Protein AF-0000000087746660 (afdb_homodimer)

Sequence (286 aa):
MIYIGIDTGTNTGIAVWDNRQRSFVSVGCVAIHKAMRIVEEYAQKALDAGTRCIVRVEDPRQRTWYEPMTREAERKKLQGVGSVKRDASIWEDYLSDLGVEFEMVAPKRNVTKLSQDRFRVMTGWQNRTNEHGRDAAMLVFGFMIYIGIDTGTNTGIAVWDNRQRSFVSVGCVAIHKAMRIVEEYAQKALDAGTRCIVRVEDPRQRTWYEPMTREAERKKLQGVGSVKRDASIWEDYLSDLGVEFEMVAPKRNVTKLSQDRFRVMTGWQNRTNEHGRDAAMLVFGF

Structure (mmCIF, N/CA/C/O backbone):
data_AF-0000000087746660-model_v1
#
loop_
_entity.id
_entity.type
_entity.pdbx_description
1 polymer 'Uncharacterized protein'
#
loop_
_atom_site.group_PDB
_atom_site.id
_atom_site.type_symbol
_atom_site.label_atom_id
_atom_site.label_alt_id
_atom_site.label_comp_id
_atom_site.label_asym_id
_atom_site.label_entity_id
_atom_site.label_seq_id
_atom_site.pdbx_PDB_ins_code
_atom_site.Cartn_x
_atom_site.Cartn_y
_atom_site.Cartn_z
_atom_site.occupancy
_atom_site.B_iso_or_equiv
_atom_site.auth_seq_id
_atom_site.auth_comp_id
_atom_site.auth_asym_id
_atom_site.auth_atom_id
_atom_site.pdbx_PDB_model_num
ATOM 1 N N . MET A 1 1 ? 15.445 -17.844 -15.445 1 94.31 1 MET A N 1
ATOM 2 C CA . MET A 1 1 ? 14.391 -16.844 -15.359 1 94.31 1 MET A CA 1
ATOM 3 C C . MET A 1 1 ? 13.617 -16.984 -14.055 1 94.31 1 MET A C 1
ATOM 5 O O . MET A 1 1 ? 13.477 -18.078 -13.516 1 94.31 1 MET A O 1
ATOM 9 N N . ILE A 1 2 ? 13.188 -15.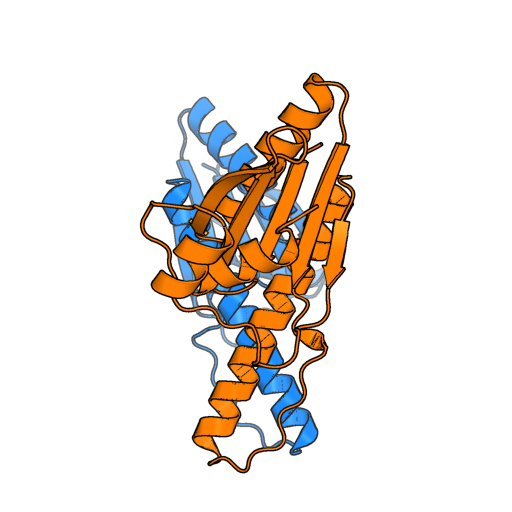828 -13.477 1 97.31 2 ILE A N 1
ATOM 10 C CA . ILE A 1 2 ? 12.508 -15.82 -12.188 1 97.31 2 ILE A CA 1
ATOM 11 C C . ILE A 1 2 ? 11.07 -15.336 -12.367 1 97.31 2 ILE A C 1
ATOM 13 O O . ILE A 1 2 ? 10.812 -14.375 -13.102 1 97.31 2 ILE A O 1
ATOM 17 N N . TYR A 1 3 ? 10.172 -16.094 -11.797 1 98.44 3 TYR A N 1
ATOM 18 C CA . TYR A 1 3 ? 8.773 -15.68 -11.742 1 98.44 3 TYR A CA 1
ATOM 19 C C . TYR A 1 3 ? 8.336 -15.43 -10.305 1 98.44 3 TYR A C 1
ATOM 21 O O . TYR A 1 3 ? 8.68 -16.203 -9.406 1 98.44 3 TYR A O 1
ATOM 29 N N . ILE A 1 4 ? 7.648 -14.359 -10.078 1 98.75 4 ILE A N 1
ATOM 30 C CA . ILE A 1 4 ? 7.137 -14.047 -8.75 1 98.75 4 ILE A CA 1
ATOM 31 C C . ILE A 1 4 ? 5.617 -13.922 -8.797 1 98.75 4 ILE A C 1
ATOM 33 O O . ILE A 1 4 ? 5.074 -13.195 -9.641 1 98.75 4 ILE A O 1
ATOM 37 N N . GLY A 1 5 ? 4.953 -14.641 -7.965 1 98.12 5 GLY A N 1
ATOM 38 C CA . GLY A 1 5 ? 3.512 -14.523 -7.809 1 98.12 5 GLY A CA 1
ATOM 39 C C . GLY A 1 5 ? 3.107 -13.719 -6.59 1 98.12 5 GLY A C 1
ATOM 40 O O . GLY A 1 5 ? 3.674 -13.891 -5.508 1 98.12 5 GLY A O 1
ATOM 41 N N . ILE A 1 6 ? 2.131 -12.875 -6.777 1 98.12 6 ILE A N 1
ATOM 42 C CA . ILE A 1 6 ? 1.641 -12.031 -5.695 1 98.12 6 ILE A CA 1
ATOM 43 C C . ILE A 1 6 ? 0.135 -12.219 -5.531 1 98.12 6 ILE A C 1
ATOM 45 O O . ILE A 1 6 ? -0.631 -12.016 -6.477 1 98.12 6 ILE A O 1
ATOM 49 N N . ASP A 1 7 ? -0.289 -12.648 -4.402 1 95.69 7 ASP A N 1
ATOM 50 C CA . ASP A 1 7 ? -1.679 -12.633 -3.957 1 95.69 7 ASP A CA 1
ATOM 51 C C . ASP A 1 7 ? -1.949 -11.43 -3.051 1 95.69 7 ASP A C 1
ATOM 53 O O . ASP A 1 7 ? -1.526 -11.414 -1.894 1 95.69 7 ASP A O 1
ATOM 57 N N . THR A 1 8 ? -2.621 -10.477 -3.586 1 94.75 8 THR A N 1
ATOM 58 C CA . THR A 1 8 ? -2.789 -9.195 -2.91 1 94.75 8 THR A CA 1
ATOM 59 C C . THR A 1 8 ? -3.65 -9.352 -1.659 1 94.75 8 THR A C 1
ATOM 61 O O . THR A 1 8 ? -4.434 -10.297 -1.553 1 94.75 8 THR A O 1
ATOM 64 N N . GLY A 1 9 ? -3.424 -8.328 -0.645 1 92.06 9 GLY A N 1
ATOM 65 C CA . GLY A 1 9 ? -4.215 -8.312 0.576 1 92.06 9 GLY A CA 1
ATOM 66 C C . GLY A 1 9 ? -3.414 -7.922 1.803 1 92.06 9 GLY A C 1
ATOM 67 O O . GLY A 1 9 ? -2.217 -7.645 1.706 1 92.06 9 GLY A O 1
ATOM 68 N N . THR A 1 10 ? -4.125 -7.918 2.914 1 90.5 10 THR A N 1
ATOM 69 C CA . THR A 1 10 ? -3.49 -7.543 4.172 1 90.5 10 THR A CA 1
ATOM 70 C C . THR A 1 10 ? -2.359 -8.508 4.516 1 90.5 10 THR A C 1
ATOM 72 O O . THR A 1 10 ? -1.325 -8.102 5.043 1 90.5 10 THR A O 1
ATOM 75 N N . ASN A 1 11 ? -2.627 -9.727 4.227 1 92.62 11 ASN A N 1
ATOM 76 C CA . ASN A 1 11 ? -1.587 -10.75 4.238 1 92.62 11 ASN A CA 1
ATOM 77 C C . ASN A 1 11 ? -1.137 -11.109 2.826 1 92.62 11 ASN A C 1
ATOM 79 O O . ASN A 1 11 ? -1.648 -12.055 2.23 1 92.62 11 ASN A O 1
ATOM 83 N N . THR A 1 12 ? -0.168 -10.438 2.373 1 96.81 12 THR A N 1
ATOM 84 C CA . THR A 1 12 ? 0.25 -10.562 0.981 1 96.81 12 THR A CA 1
ATOM 85 C C . THR A 1 12 ? 0.946 -11.898 0.744 1 96.81 12 THR A C 1
ATOM 87 O O . THR A 1 12 ? 1.988 -12.172 1.341 1 96.81 12 THR A O 1
ATOM 90 N N . GLY A 1 13 ? 0.326 -12.734 -0.066 1 97 13 GLY A N 1
ATOM 91 C CA . GLY A 1 13 ? 1.009 -13.938 -0.519 1 97 13 GLY A CA 1
ATOM 92 C C . GLY A 1 13 ? 2.072 -13.656 -1.564 1 97 13 GLY A C 1
ATOM 93 O O . GLY A 1 13 ? 1.869 -12.836 -2.463 1 97 13 GLY A O 1
ATOM 94 N N . ILE A 1 14 ? 3.168 -14.352 -1.41 1 98.31 14 ILE A N 1
ATOM 95 C CA . ILE A 1 14 ? 4.246 -14.172 -2.377 1 98.31 14 ILE A CA 1
ATOM 96 C C . ILE A 1 14 ? 4.969 -15.5 -2.59 1 98.31 14 ILE A C 1
ATOM 98 O O . ILE A 1 14 ? 5.195 -16.25 -1.639 1 98.31 14 ILE A O 1
ATOM 102 N N . ALA A 1 15 ? 5.266 -15.773 -3.775 1 98 15 ALA A N 1
ATOM 103 C CA . ALA A 1 15 ? 6.008 -16.984 -4.145 1 98 15 ALA A CA 1
ATOM 104 C C . ALA A 1 15 ? 7.012 -16.688 -5.258 1 98 15 ALA A C 1
ATOM 106 O O . ALA A 1 15 ? 6.707 -15.938 -6.195 1 98 15 ALA A O 1
ATOM 107 N N . VAL A 1 16 ? 8.148 -17.219 -5.137 1 98.44 16 VAL A N 1
ATOM 108 C CA . VAL A 1 16 ? 9.211 -17.062 -6.129 1 98.44 16 VAL A CA 1
ATOM 109 C C . VAL A 1 16 ? 9.5 -18.406 -6.797 1 98.44 16 VAL A C 1
ATOM 111 O O . VAL A 1 16 ? 9.805 -19.391 -6.121 1 98.44 16 VAL A O 1
ATOM 114 N N . TRP A 1 17 ? 9.375 -18.453 -8.062 1 97.62 17 TRP A N 1
ATOM 115 C CA . TRP A 1 17 ? 9.594 -19.656 -8.875 1 97.62 17 TRP A CA 1
ATOM 116 C C . TRP A 1 17 ? 10.836 -19.5 -9.742 1 97.62 17 TRP A C 1
ATOM 118 O O . TRP A 1 17 ? 10.969 -18.531 -10.492 1 97.62 17 TRP A O 1
ATOM 128 N N . ASP A 1 18 ? 11.742 -20.406 -9.578 1 96.44 18 ASP A N 1
ATOM 129 C CA . ASP A 1 18 ? 12.914 -20.484 -10.453 1 96.44 18 ASP A CA 1
ATOM 130 C C . ASP A 1 18 ? 12.656 -21.375 -11.656 1 96.44 18 ASP A C 1
ATOM 132 O O . ASP A 1 18 ? 12.555 -22.609 -11.516 1 96.44 18 ASP A O 1
ATOM 136 N N . ASN A 1 19 ? 12.547 -20.75 -12.75 1 95.19 19 ASN A N 1
ATOM 137 C CA . ASN A 1 19 ? 12.211 -21.469 -13.969 1 95.19 19 ASN A CA 1
ATOM 138 C C . ASN A 1 19 ? 13.297 -22.484 -14.352 1 95.19 19 ASN A C 1
ATOM 140 O O . ASN A 1 19 ? 12.992 -23.578 -14.828 1 95.19 19 ASN A O 1
ATOM 144 N N . ARG A 1 20 ? 14.555 -22.172 -14.164 1 92.56 20 ARG A N 1
ATOM 145 C CA . ARG A 1 20 ? 15.664 -23.047 -14.5 1 92.56 20 ARG A CA 1
ATOM 146 C C . ARG A 1 20 ? 15.648 -24.297 -13.633 1 92.56 20 ARG A C 1
ATOM 148 O O . ARG A 1 20 ? 15.797 -25.422 -14.133 1 92.56 20 ARG A O 1
ATOM 155 N N . GLN A 1 21 ? 15.445 -24.125 -12.352 1 93.5 21 GLN A N 1
ATOM 156 C CA . GLN A 1 21 ? 15.43 -25.234 -11.414 1 93.5 21 GLN A CA 1
ATOM 157 C C . GLN A 1 21 ? 14.062 -25.906 -11.367 1 93.5 21 GLN A C 1
ATOM 159 O O . GLN A 1 21 ? 13.906 -26.984 -10.781 1 93.5 21 GLN A O 1
ATOM 164 N N . ARG A 1 22 ? 13.109 -25.25 -11.891 1 94.62 22 ARG A N 1
ATOM 165 C CA . ARG A 1 22 ? 11.734 -25.719 -11.883 1 94.62 22 ARG A CA 1
ATOM 166 C C . ARG A 1 22 ? 11.266 -26.016 -10.461 1 94.62 22 ARG A C 1
ATOM 168 O O . ARG A 1 22 ? 10.734 -27.094 -10.188 1 94.62 22 ARG A O 1
ATOM 175 N N . SER A 1 23 ? 11.5 -25.031 -9.648 1 95.38 23 SER A N 1
ATOM 176 C CA . SER A 1 23 ? 11.141 -25.188 -8.242 1 95.38 23 SER A CA 1
ATOM 177 C C . SER A 1 23 ? 10.891 -23.844 -7.59 1 95.38 23 SER A C 1
ATOM 179 O O . SER A 1 23 ? 11.359 -22.812 -8.078 1 95.38 23 SER A O 1
ATOM 181 N N . PHE A 1 24 ? 10.195 -23.906 -6.492 1 97.19 24 PHE A N 1
ATOM 182 C CA . PHE A 1 24 ? 10 -22.703 -5.691 1 97.19 24 PHE A CA 1
ATOM 183 C C . PHE A 1 24 ? 11.242 -22.391 -4.867 1 97.19 24 PHE A C 1
ATOM 185 O O . PHE A 1 24 ? 11.852 -23.297 -4.281 1 97.19 24 PHE A O 1
ATOM 192 N N . VAL A 1 25 ? 11.547 -21.156 -4.844 1 96.19 25 VAL A N 1
ATOM 193 C CA . VAL A 1 25 ? 12.602 -20.641 -3.979 1 96.19 25 VAL A CA 1
ATOM 194 C C . VAL A 1 25 ? 12.008 -20.188 -2.648 1 96.19 25 VAL A C 1
ATOM 196 O O . VAL A 1 25 ? 12.641 -20.328 -1.598 1 96.19 25 VAL A O 1
ATOM 199 N N . SER A 1 26 ? 10.805 -19.672 -2.717 1 96.62 26 SER A N 1
ATOM 200 C CA . SER A 1 26 ? 10.125 -19.172 -1.525 1 96.62 26 SER A CA 1
ATOM 201 C C . SER A 1 26 ? 8.617 -19.141 -1.728 1 96.62 26 SER A C 1
ATOM 203 O O . SER A 1 26 ? 8.141 -18.844 -2.826 1 96.62 26 SER A O 1
ATOM 205 N N . VAL A 1 27 ? 7.949 -19.5 -0.714 1 97.62 27 VAL A N 1
ATOM 206 C CA . VAL A 1 27 ? 6.496 -19.406 -0.629 1 97.62 27 VAL A CA 1
ATOM 207 C C . VAL A 1 27 ? 6.09 -18.922 0.761 1 97.62 27 VAL A C 1
ATOM 209 O O . VAL A 1 27 ? 6.484 -19.516 1.771 1 97.62 27 VAL A O 1
ATOM 212 N N . GLY A 1 28 ? 5.332 -17.859 0.801 1 96.75 28 GLY A N 1
ATOM 213 C CA . GLY A 1 28 ? 4.91 -17.391 2.113 1 96.75 28 GLY A CA 1
ATOM 214 C C . GLY A 1 28 ? 3.992 -16.188 2.049 1 96.75 28 GLY A C 1
ATOM 215 O O . GLY A 1 28 ? 3.332 -15.953 1.034 1 96.75 28 GLY A O 1
ATOM 216 N N . CYS A 1 29 ? 3.82 -15.523 3.135 1 97.06 29 CYS A N 1
ATOM 217 C CA . CYS A 1 29 ? 2.963 -14.352 3.289 1 97.06 29 CYS A CA 1
ATOM 218 C C . CYS A 1 29 ? 3.641 -13.289 4.148 1 97.06 29 CYS A C 1
ATOM 220 O O . CYS A 1 29 ? 4.176 -13.594 5.215 1 97.06 29 CYS A O 1
ATOM 222 N N . VAL A 1 30 ? 3.658 -12.086 3.682 1 97.62 30 VAL A N 1
ATOM 223 C CA . VAL A 1 30 ? 4.305 -10.977 4.383 1 97.62 30 VAL A CA 1
ATOM 224 C C . VAL A 1 30 ? 3.514 -9.695 4.164 1 97.62 30 VAL A C 1
ATOM 226 O O . VAL A 1 30 ? 2.541 -9.68 3.406 1 97.62 30 VAL A O 1
ATOM 229 N N . ALA A 1 31 ? 3.842 -8.633 4.887 1 97.75 31 ALA A N 1
ATOM 230 C CA . ALA A 1 31 ? 3.279 -7.309 4.633 1 97.75 31 ALA A CA 1
ATOM 231 C C . ALA A 1 31 ? 3.688 -6.793 3.254 1 97.75 31 ALA A C 1
ATOM 233 O O . ALA A 1 31 ? 4.715 -7.207 2.711 1 97.75 31 ALA A O 1
ATOM 234 N N . ILE A 1 32 ? 2.92 -5.945 2.711 1 98.44 32 ILE A N 1
ATOM 235 C CA . ILE A 1 32 ? 3.076 -5.508 1.326 1 98.44 32 ILE A CA 1
ATOM 236 C C . ILE A 1 32 ? 4.445 -4.863 1.141 1 98.44 32 ILE A C 1
ATOM 238 O O . ILE A 1 32 ? 5.113 -5.082 0.126 1 98.44 32 ILE A O 1
ATOM 242 N N . HIS A 1 33 ? 4.945 -4.066 2.086 1 98.19 33 HIS A N 1
ATOM 243 C CA . HIS A 1 33 ? 6.227 -3.387 1.916 1 98.19 33 HIS A CA 1
ATOM 244 C C . HIS A 1 33 ? 7.383 -4.379 1.96 1 98.19 33 HIS A C 1
ATOM 246 O O . HIS A 1 33 ? 8.414 -4.164 1.313 1 98.19 33 HIS A O 1
ATOM 252 N N . LYS A 1 34 ? 7.195 -5.453 2.689 1 98 34 LYS A N 1
ATOM 253 C CA . LYS A 1 34 ? 8.203 -6.504 2.701 1 98 34 LYS A CA 1
ATOM 254 C C . LYS A 1 34 ? 8.203 -7.285 1.39 1 98 34 LYS A C 1
ATOM 256 O O . LYS A 1 34 ? 9.266 -7.664 0.886 1 98 34 LYS A O 1
ATOM 261 N N . ALA A 1 35 ? 7.016 -7.523 0.909 1 98.62 35 ALA A N 1
ATOM 262 C CA . ALA A 1 35 ? 6.906 -8.188 -0.389 1 98.62 35 ALA A CA 1
ATOM 263 C C . ALA A 1 35 ? 7.566 -7.355 -1.484 1 98.62 35 ALA A C 1
ATOM 265 O O . ALA A 1 35 ? 8.227 -7.898 -2.371 1 98.62 35 ALA A O 1
ATOM 266 N N . MET A 1 36 ? 7.398 -6.074 -1.437 1 98.5 36 MET A N 1
ATOM 267 C CA . MET A 1 36 ? 8.023 -5.172 -2.4 1 98.5 36 MET A CA 1
ATOM 268 C C . MET A 1 36 ? 9.539 -5.309 -2.367 1 98.5 36 MET A C 1
ATOM 270 O O . MET A 1 36 ? 10.188 -5.359 -3.416 1 98.5 36 MET A O 1
ATOM 274 N N . ARG A 1 37 ? 10.039 -5.41 -1.199 1 98.06 37 ARG A N 1
ATOM 275 C CA . ARG A 1 37 ? 11.484 -5.578 -1.062 1 98.06 37 ARG A CA 1
ATOM 276 C C . ARG A 1 37 ? 11.938 -6.895 -1.684 1 98.06 37 ARG A C 1
ATOM 278 O O . ARG A 1 37 ? 12.992 -6.953 -2.322 1 98.06 37 ARG A O 1
ATOM 285 N N . ILE A 1 38 ? 11.172 -7.898 -1.465 1 98.31 38 ILE A N 1
ATOM 286 C CA . ILE A 1 38 ? 11.5 -9.203 -2.033 1 98.31 38 ILE A CA 1
ATOM 287 C C . ILE A 1 38 ?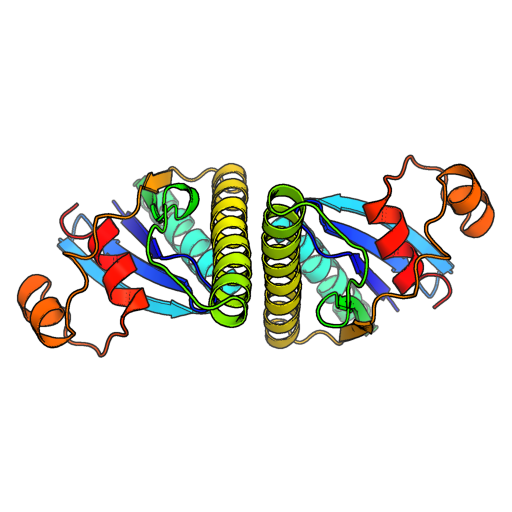 11.516 -9.109 -3.557 1 98.31 38 ILE A C 1
ATOM 289 O O . ILE A 1 38 ? 12.43 -9.617 -4.207 1 98.31 38 ILE A O 1
ATOM 293 N N . VAL A 1 39 ? 10.539 -8.461 -4.102 1 98.69 39 VAL A N 1
ATOM 294 C CA . VAL A 1 39 ? 10.461 -8.305 -5.551 1 98.69 39 VAL A CA 1
ATOM 295 C C . VAL A 1 39 ? 11.688 -7.551 -6.055 1 98.69 39 VAL A C 1
ATOM 297 O O . VAL A 1 39 ? 12.312 -7.953 -7.043 1 98.69 39 VAL A O 1
ATOM 300 N N . GLU A 1 40 ? 11.984 -6.5 -5.387 1 98.31 40 GLU A N 1
ATOM 301 C CA . GLU A 1 40 ? 13.156 -5.715 -5.777 1 98.31 40 GLU A CA 1
ATOM 302 C C . GLU A 1 40 ? 14.422 -6.566 -5.762 1 98.31 40 GLU A C 1
ATOM 304 O O . GLU A 1 40 ? 15.242 -6.484 -6.68 1 98.31 40 GLU A O 1
ATOM 309 N N . GLU A 1 41 ? 14.578 -7.305 -4.754 1 98.19 41 GLU A N 1
ATOM 310 C CA . GLU A 1 41 ? 15.75 -8.156 -4.59 1 98.19 41 GLU A CA 1
ATOM 311 C C . GLU A 1 41 ? 15.867 -9.164 -5.738 1 98.19 41 GLU A C 1
ATOM 313 O O . GLU A 1 41 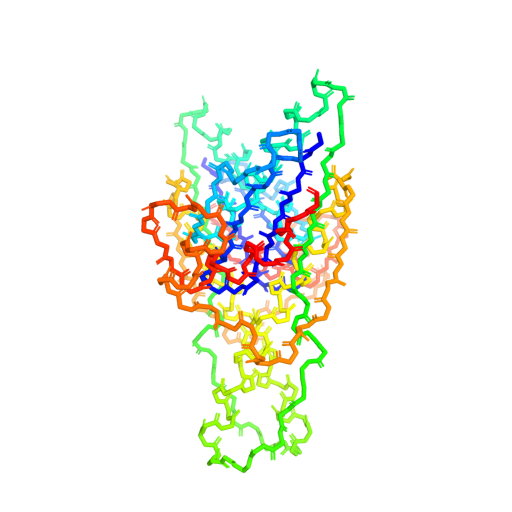? 16.922 -9.297 -6.344 1 98.19 41 GLU A O 1
ATOM 318 N N . TYR A 1 42 ? 14.828 -9.82 -6.059 1 98.19 42 TYR A N 1
ATOM 319 C CA . TYR A 1 42 ? 14.883 -10.867 -7.082 1 98.19 42 TYR A CA 1
ATOM 320 C C . TYR A 1 42 ? 14.945 -10.258 -8.477 1 98.19 42 TYR A C 1
ATOM 322 O O . TYR A 1 42 ? 15.539 -10.844 -9.391 1 98.19 42 TYR A O 1
ATOM 330 N N . ALA A 1 43 ? 14.336 -9.078 -8.656 1 98.06 43 ALA A N 1
ATOM 331 C CA . ALA A 1 43 ? 14.508 -8.359 -9.914 1 98.06 43 ALA A CA 1
ATOM 332 C C . ALA A 1 43 ? 15.977 -8.031 -10.172 1 98.06 43 ALA A C 1
ATOM 334 O O . ALA A 1 43 ? 16.484 -8.227 -11.281 1 98.06 43 ALA A O 1
ATOM 335 N N . GLN A 1 44 ? 16.609 -7.582 -9.117 1 98 44 GLN A N 1
ATOM 336 C CA . GLN A 1 44 ? 18.031 -7.258 -9.227 1 98 44 GLN A CA 1
ATOM 337 C C . GLN A 1 44 ? 18.875 -8.516 -9.461 1 98 44 GLN A C 1
ATOM 339 O O . GLN A 1 44 ? 19.797 -8.5 -10.273 1 98 44 GLN A O 1
ATOM 344 N N . LYS A 1 45 ? 18.516 -9.531 -8.773 1 97.06 45 LYS A N 1
ATOM 345 C CA . LYS A 1 45 ? 19.234 -10.789 -8.961 1 97.06 45 LYS A CA 1
ATOM 346 C C . LYS A 1 45 ? 19.109 -11.281 -10.398 1 97.06 45 LYS A C 1
ATOM 348 O O . LYS A 1 45 ? 20.094 -11.766 -10.977 1 97.06 45 LYS A O 1
ATOM 353 N N . ALA A 1 46 ? 17.953 -11.219 -10.914 1 96.88 46 ALA A N 1
ATOM 354 C CA . ALA A 1 46 ? 17.734 -11.625 -12.297 1 96.88 46 ALA A CA 1
ATOM 355 C C . ALA A 1 46 ? 18.547 -10.766 -13.258 1 96.88 46 ALA A C 1
ATOM 357 O O . ALA A 1 46 ? 19.188 -11.281 -14.18 1 96.88 46 ALA A O 1
ATOM 358 N N . LEU A 1 47 ? 18.562 -9.5 -13.039 1 95.75 47 LEU A N 1
ATOM 359 C CA . LEU A 1 47 ? 19.328 -8.562 -13.867 1 95.75 47 LEU A CA 1
ATOM 360 C C . LEU A 1 47 ? 20.812 -8.891 -13.828 1 95.75 47 LEU A C 1
ATOM 362 O O . LEU A 1 47 ? 21.469 -8.953 -14.875 1 95.75 47 LEU A O 1
ATOM 366 N N . ASP A 1 48 ? 21.266 -9.156 -12.688 1 97 48 ASP A N 1
ATOM 367 C CA . ASP A 1 48 ? 22.672 -9.484 -12.5 1 97 48 ASP A CA 1
ATOM 368 C C . ASP A 1 48 ? 23.031 -10.781 -13.227 1 97 48 ASP A C 1
ATOM 370 O O . ASP A 1 48 ? 24.156 -10.93 -13.719 1 97 48 ASP A O 1
ATOM 374 N N . ALA A 1 49 ? 22.109 -11.656 -13.234 1 95.75 49 ALA A N 1
ATOM 375 C CA . ALA A 1 49 ? 22.344 -12.961 -13.844 1 95.75 49 ALA A CA 1
ATOM 376 C C . ALA A 1 49 ? 22.078 -12.922 -15.352 1 95.75 49 ALA A C 1
ATOM 378 O O . ALA A 1 49 ? 22.219 -13.93 -16.047 1 95.75 49 ALA A O 1
ATOM 379 N N . GLY A 1 50 ? 21.688 -11.75 -15.805 1 95.56 50 GLY A N 1
ATOM 380 C CA . GLY A 1 50 ? 21.391 -11.609 -17.219 1 95.56 50 GLY A CA 1
ATOM 381 C C . GLY A 1 50 ? 20.125 -12.32 -17.641 1 95.56 50 GLY A C 1
ATOM 382 O O . GLY A 1 50 ? 20.031 -12.828 -18.766 1 95.56 50 GLY A O 1
ATOM 383 N N . THR A 1 51 ? 19.25 -12.492 -16.75 1 96.12 51 THR A N 1
ATOM 384 C CA . THR A 1 51 ? 17.969 -13.133 -17.031 1 96.12 51 THR A CA 1
ATOM 385 C C . THR A 1 51 ? 16.812 -12.18 -16.766 1 96.12 51 THR A C 1
ATOM 387 O O . THR A 1 51 ? 17.031 -10.984 -16.547 1 96.12 51 THR A O 1
ATOM 390 N N . ARG A 1 52 ? 15.57 -12.719 -16.891 1 96.31 52 ARG A N 1
ATOM 391 C CA . ARG A 1 52 ? 14.383 -11.891 -16.734 1 96.31 52 ARG A CA 1
ATOM 392 C C . ARG A 1 52 ? 13.648 -12.234 -15.438 1 96.31 52 ARG A C 1
ATOM 394 O O . ARG A 1 52 ? 13.766 -13.352 -14.938 1 96.31 52 ARG A O 1
ATOM 401 N N . CYS A 1 53 ? 13 -11.273 -14.906 1 98.06 53 CYS A N 1
ATOM 402 C CA . CYS A 1 53 ? 12.078 -11.422 -13.781 1 98.06 53 CYS A CA 1
ATOM 403 C C . CYS A 1 53 ? 10.672 -10.977 -14.172 1 98.06 53 CYS A C 1
ATOM 405 O O . CYS A 1 53 ? 10.477 -9.859 -14.648 1 98.06 53 CYS A O 1
ATOM 407 N N . ILE A 1 54 ? 9.711 -11.859 -14.062 1 98.62 54 ILE A N 1
ATOM 408 C CA . ILE A 1 54 ? 8.328 -11.547 -14.398 1 98.62 54 ILE A CA 1
ATOM 409 C C . ILE A 1 54 ? 7.449 -11.688 -13.164 1 98.62 54 ILE A C 1
ATOM 411 O O . ILE A 1 54 ? 7.5 -12.711 -12.477 1 98.62 54 ILE A O 1
ATOM 415 N N . VAL A 1 55 ? 6.699 -10.68 -12.867 1 98.81 55 VAL A N 1
ATOM 416 C CA . VAL A 1 55 ? 5.824 -10.688 -11.703 1 98.81 55 VAL A CA 1
ATOM 417 C C . VAL A 1 55 ? 4.371 -10.844 -12.148 1 98.81 55 VAL A C 1
ATOM 419 O O . VAL A 1 55 ? 3.918 -10.156 -13.062 1 98.81 55 VAL A O 1
ATOM 422 N N . ARG A 1 56 ? 3.67 -11.758 -11.555 1 98.19 56 ARG A N 1
ATOM 423 C CA . ARG A 1 56 ? 2.24 -11.945 -11.789 1 98.19 56 ARG A CA 1
ATOM 424 C C . ARG A 1 56 ? 1.438 -11.594 -10.539 1 98.19 56 ARG A C 1
ATOM 426 O O . ARG A 1 56 ? 1.65 -12.172 -9.469 1 98.19 56 ARG A O 1
ATOM 433 N N . VAL A 1 57 ? 0.551 -10.664 -10.656 1 97.69 57 VAL A N 1
ATOM 434 C CA . VAL A 1 57 ? -0.236 -10.18 -9.523 1 97.69 57 VAL A CA 1
ATOM 435 C C . VAL A 1 57 ? -1.71 -10.516 -9.742 1 97.69 57 VAL A C 1
ATOM 437 O O . VAL A 1 57 ? -2.268 -10.234 -10.805 1 97.69 57 VAL A O 1
ATOM 440 N N . GLU A 1 58 ? -2.322 -11.094 -8.727 1 94.12 58 GLU A N 1
ATOM 441 C CA . GLU A 1 58 ? -3.762 -11.305 -8.828 1 94.12 58 GLU A CA 1
ATOM 442 C C . GLU A 1 58 ? -4.523 -9.984 -8.75 1 94.12 58 GLU A C 1
ATOM 444 O O . GLU A 1 58 ? -4.359 -9.227 -7.789 1 94.12 58 GLU A O 1
ATOM 449 N N . ASP A 1 59 ? -5.406 -9.766 -9.688 1 93.19 59 ASP A N 1
ATOM 450 C CA . ASP A 1 59 ? -6.184 -8.531 -9.766 1 93.19 59 ASP A CA 1
ATOM 451 C C . ASP A 1 59 ? -7.629 -8.766 -9.344 1 93.19 59 ASP A C 1
ATOM 453 O O . ASP A 1 59 ? -8.438 -9.266 -10.125 1 93.19 59 ASP A O 1
ATOM 457 N N . PRO A 1 60 ? -7.895 -8.383 -8.117 1 86.81 60 PRO A N 1
ATOM 458 C CA . PRO A 1 60 ? -9.234 -8.664 -7.605 1 86.81 60 PRO A CA 1
ATOM 459 C C . PRO A 1 60 ? -10.305 -7.75 -8.203 1 86.81 60 PRO A C 1
ATOM 461 O O . PRO A 1 60 ? -11.492 -7.938 -7.941 1 86.81 60 PRO A O 1
ATOM 464 N N . ARG A 1 61 ? -10.047 -6.707 -8.938 1 83.56 61 ARG A N 1
ATOM 465 C CA . ARG A 1 61 ? -10.992 -5.707 -9.43 1 83.56 61 ARG A CA 1
ATOM 466 C C . ARG A 1 61 ? -11.969 -6.316 -10.43 1 83.56 61 ARG A C 1
ATOM 468 O O . ARG A 1 61 ? -13.008 -5.727 -10.734 1 83.56 61 ARG A O 1
ATOM 475 N N . GLN A 1 62 ? -11.773 -7.488 -10.68 1 74.69 62 GLN A N 1
ATOM 476 C CA . GLN A 1 62 ? -12.625 -8.164 -11.656 1 74.69 62 GLN A CA 1
ATOM 477 C C . GLN A 1 62 ? -13.602 -9.117 -10.969 1 74.69 62 GLN A C 1
ATOM 479 O O . GLN A 1 62 ? -14.312 -9.867 -11.633 1 74.69 62 GLN A O 1
ATOM 484 N N . ARG A 1 63 ? -13.688 -9.094 -9.617 1 75.56 63 ARG A N 1
ATOM 485 C CA . ARG A 1 63 ? -14.57 -10.008 -8.898 1 75.56 63 ARG A CA 1
ATOM 486 C C . ARG A 1 63 ? 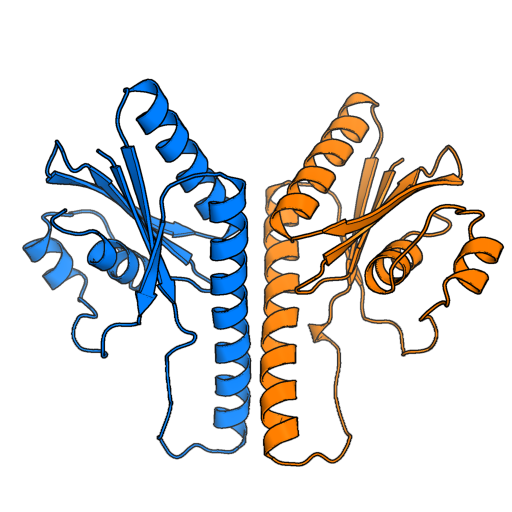-15.953 -9.398 -8.711 1 75.56 63 ARG A C 1
ATOM 488 O O . ARG A 1 63 ? -16.078 -8.203 -8.43 1 75.56 63 ARG A O 1
ATOM 495 N N . THR A 1 64 ? -17 -10.148 -9.094 1 72.31 64 THR A N 1
ATOM 496 C CA . THR A 1 64 ? -18.391 -9.781 -8.836 1 72.31 64 THR A CA 1
ATOM 497 C C . THR A 1 64 ? -19.031 -10.742 -7.844 1 72.31 64 THR A C 1
ATOM 499 O O . THR A 1 64 ? -18.672 -11.922 -7.789 1 72.31 64 THR A O 1
ATOM 502 N N . TRP A 1 65 ? -19.812 -10.133 -6.785 1 72.5 65 TRP A N 1
ATOM 503 C CA . TRP A 1 65 ? -20.5 -11 -5.832 1 72.5 65 TRP A CA 1
ATOM 504 C C . TRP A 1 65 ? -22 -10.93 -6.004 1 72.5 65 TRP A C 1
ATOM 506 O O . TRP A 1 65 ? -22.562 -9.844 -6.191 1 72.5 65 TRP A O 1
ATOM 516 N N . TYR A 1 66 ? -22.594 -12.102 -6.078 1 74.19 66 TYR A N 1
ATOM 517 C CA . TYR A 1 66 ? -24.016 -12.156 -6.34 1 74.19 66 TYR A CA 1
ATOM 518 C C . TYR A 1 66 ? -24.766 -12.711 -5.137 1 74.19 66 TYR A C 1
ATOM 520 O O . TYR A 1 66 ? -26 -12.672 -5.094 1 74.19 66 TYR A O 1
ATOM 528 N N . GLU A 1 67 ? -24.172 -13.055 -4.051 1 76.31 67 GLU A N 1
ATOM 529 C CA . GLU A 1 67 ? -24.859 -13.734 -2.961 1 76.31 67 GLU A CA 1
ATOM 530 C C . GLU A 1 67 ? -25.594 -12.734 -2.066 1 76.31 67 GLU A C 1
ATOM 532 O O . GLU A 1 67 ? -25.078 -11.648 -1.791 1 76.31 67 GLU A O 1
ATOM 537 N N . PRO A 1 68 ? -26.859 -13.117 -1.751 1 85.62 68 PRO A N 1
ATOM 538 C CA . PRO A 1 68 ? -27.562 -12.281 -0.774 1 85.62 68 PRO A CA 1
ATOM 539 C C . PRO A 1 68 ? -26.828 -12.172 0.554 1 85.62 68 PRO A C 1
ATOM 541 O O . PRO A 1 68 ? -26.219 -13.148 1.004 1 85.62 68 PRO A O 1
ATOM 544 N N . MET A 1 69 ? -26.766 -11.055 1.098 1 87.31 69 MET A N 1
ATOM 545 C CA . MET A 1 69 ? -26.078 -10.797 2.365 1 87.31 69 MET A CA 1
ATOM 546 C C . MET A 1 69 ? -26.859 -9.797 3.213 1 87.31 69 MET A C 1
ATOM 548 O O . MET A 1 69 ? -27.672 -9.039 2.688 1 87.31 69 MET A O 1
ATOM 552 N N . THR A 1 70 ? -26.656 -10.102 4.477 1 91.06 70 THR A N 1
ATOM 553 C CA . THR A 1 70 ? -27.188 -9.062 5.355 1 91.06 70 THR A CA 1
ATOM 554 C C . THR A 1 70 ? -26.547 -7.719 5.055 1 91.06 70 THR A C 1
ATOM 556 O O . THR A 1 70 ? -25.5 -7.66 4.398 1 91.06 70 THR A O 1
ATOM 559 N N . ARG A 1 71 ? -27.219 -6.691 5.547 1 85.81 71 ARG A N 1
ATOM 560 C CA . ARG A 1 71 ? -26.672 -5.355 5.324 1 85.81 71 ARG A CA 1
ATOM 561 C C . ARG A 1 71 ? -25.297 -5.219 5.941 1 85.81 71 ARG A C 1
ATOM 563 O O . ARG A 1 71 ? -24.391 -4.648 5.324 1 85.81 71 ARG A O 1
ATOM 570 N N . GLU A 1 72 ? -25.141 -5.73 7.086 1 89.25 72 GLU A N 1
ATOM 571 C CA . GLU A 1 72 ? -23.859 -5.66 7.789 1 89.25 72 GLU A CA 1
ATOM 572 C C . GLU A 1 72 ? -22.781 -6.441 7.051 1 89.25 72 GLU A C 1
ATOM 574 O O . GLU A 1 72 ? -21.656 -5.965 6.906 1 89.25 72 GLU A O 1
ATOM 579 N N . ALA A 1 73 ? -23.094 -7.551 6.645 1 90.69 73 ALA A N 1
ATOM 580 C CA . ALA A 1 73 ? -22.156 -8.383 5.895 1 90.69 73 ALA A CA 1
ATOM 581 C C . ALA A 1 73 ? -21.781 -7.719 4.578 1 90.69 73 ALA A C 1
ATOM 583 O O . ALA A 1 73 ? -20.609 -7.785 4.152 1 90.69 73 ALA A O 1
ATOM 584 N N . GLU A 1 74 ? -22.719 -7.145 3.977 1 89.62 74 GLU A N 1
ATOM 585 C CA . GLU A 1 74 ? -22.469 -6.441 2.721 1 89.62 74 GLU A CA 1
ATOM 586 C C . GLU A 1 74 ? -21.516 -5.277 2.92 1 89.62 74 GLU A C 1
ATOM 588 O O . GLU A 1 74 ? -20.609 -5.066 2.107 1 89.62 74 GLU A O 1
ATOM 593 N N . ARG A 1 75 ? -21.734 -4.574 3.932 1 89.38 75 ARG A N 1
ATOM 594 C CA . ARG A 1 75 ? -20.875 -3.438 4.234 1 89.38 75 ARG A CA 1
ATOM 595 C C . ARG A 1 75 ? -19.438 -3.885 4.449 1 89.38 75 ARG A C 1
ATOM 597 O O . ARG A 1 75 ? -18.5 -3.27 3.928 1 89.38 75 ARG A O 1
ATOM 604 N N . LYS A 1 76 ? -19.297 -4.891 5.184 1 91.75 76 LYS A N 1
ATOM 605 C CA . LYS A 1 76 ? -17.953 -5.426 5.438 1 91.75 76 LYS A CA 1
ATOM 606 C C . LYS A 1 76 ? -17.312 -5.914 4.148 1 91.75 76 LYS A C 1
ATOM 608 O O . LYS A 1 76 ? -16.125 -5.668 3.914 1 91.75 76 LYS A O 1
ATOM 613 N N . LYS A 1 77 ? -18.078 -6.586 3.424 1 92 77 LYS A N 1
ATOM 614 C CA . LYS A 1 77 ? -17.562 -7.109 2.158 1 92 77 LYS A CA 1
ATOM 615 C C . LYS A 1 77 ? -17.141 -5.98 1.226 1 92 77 LYS A C 1
ATOM 617 O O . LYS A 1 77 ? -16.109 -6.074 0.561 1 92 77 LYS A O 1
ATOM 622 N N . LEU A 1 78 ? -17.922 -4.934 1.161 1 91.62 78 LEU A N 1
ATOM 623 C CA . LEU A 1 78 ? -17.625 -3.799 0.295 1 91.62 78 LEU A CA 1
ATOM 624 C C . LEU A 1 78 ? -16.328 -3.109 0.729 1 91.62 78 LEU A C 1
ATOM 626 O O . LEU A 1 78 ? -15.523 -2.711 -0.113 1 91.62 78 LEU A O 1
ATOM 630 N N . GLN A 1 79 ? -16.109 -2.998 1.981 1 93.31 79 GLN A N 1
ATOM 631 C CA . GLN A 1 79 ? -14.852 -2.438 2.465 1 93.31 79 GLN A CA 1
ATOM 632 C C . GLN A 1 79 ? -13.672 -3.34 2.113 1 93.31 79 GLN A C 1
ATOM 634 O O . GLN A 1 79 ? -12.609 -2.857 1.725 1 93.31 79 GLN A O 1
ATOM 639 N N . GLY A 1 80 ? -13.875 -4.625 2.287 1 93.12 80 GLY A N 1
ATOM 640 C CA . GLY A 1 80 ? -12.859 -5.578 1.883 1 93.12 80 GLY A CA 1
ATOM 641 C C . GLY A 1 80 ? -12.477 -5.461 0.42 1 93.12 80 GLY A C 1
ATOM 642 O O . GLY A 1 80 ? -11.289 -5.527 0.075 1 93.12 80 GLY A O 1
ATOM 643 N N . VAL A 1 81 ? -13.438 -5.285 -0.41 1 91.88 81 VAL A N 1
ATOM 644 C CA . VAL A 1 81 ? -13.203 -5.102 -1.839 1 91.88 81 VAL A CA 1
ATOM 645 C C . VAL A 1 81 ? -12.367 -3.844 -2.068 1 91.88 81 VAL A C 1
ATOM 647 O O . VAL A 1 81 ? -11.406 -3.863 -2.836 1 91.88 81 VAL A O 1
ATOM 650 N N . GLY A 1 82 ? -12.742 -2.773 -1.411 1 94 82 GLY A N 1
ATOM 651 C CA . GLY A 1 82 ? -11.953 -1.554 -1.512 1 94 82 GLY A CA 1
ATOM 652 C C . GLY A 1 82 ? -10.5 -1.746 -1.13 1 94 82 GLY A C 1
ATOM 653 O O . GLY A 1 82 ? -9.602 -1.208 -1.785 1 94 82 GLY A O 1
ATOM 654 N N . SER A 1 83 ? -10.367 -2.486 -0.12 1 95.25 83 SER A N 1
ATOM 655 C CA . SER A 1 83 ? -9.023 -2.76 0.387 1 95.25 83 SER A CA 1
ATOM 656 C C . SER A 1 83 ? -8.195 -3.531 -0.632 1 95.25 83 SER A C 1
ATOM 658 O O . SER A 1 83 ? -7.062 -3.152 -0.931 1 95.25 83 SER A O 1
ATOM 660 N N . VAL A 1 84 ? -8.711 -4.512 -1.166 1 93.38 84 VAL A N 1
ATOM 661 C CA . VAL A 1 84 ? -7.961 -5.371 -2.076 1 93.38 84 VAL A CA 1
ATOM 662 C C . VAL A 1 84 ? -7.723 -4.641 -3.396 1 93.38 84 VAL A C 1
ATOM 664 O O . VAL A 1 84 ? -6.68 -4.816 -4.027 1 93.38 84 VAL A O 1
ATOM 667 N N . LYS A 1 85 ? -8.68 -3.871 -3.816 1 93.75 85 LYS A N 1
ATOM 668 C CA . LYS A 1 85 ? -8.477 -3.051 -5.008 1 93.75 85 LYS A CA 1
ATOM 669 C C . LYS A 1 85 ? -7.332 -2.059 -4.801 1 93.75 85 LYS A C 1
ATOM 671 O O . LYS A 1 85 ? -6.551 -1.806 -5.719 1 93.75 85 LYS A O 1
ATOM 676 N N . ARG A 1 86 ? -7.305 -1.539 -3.615 1 96.62 86 ARG A N 1
ATOM 677 C CA . ARG A 1 86 ? -6.215 -0.627 -3.281 1 96.62 86 ARG A CA 1
ATOM 678 C C . ARG A 1 86 ? -4.867 -1.328 -3.379 1 96.62 86 ARG A C 1
ATOM 680 O O . ARG A 1 86 ? -3.93 -0.805 -3.988 1 96.62 86 ARG A O 1
ATOM 687 N N . ASP A 1 87 ? -4.766 -2.469 -2.838 1 97.25 87 ASP A N 1
ATOM 688 C CA . ASP A 1 87 ? -3.533 -3.24 -2.93 1 97.25 87 ASP A CA 1
ATOM 689 C C . ASP A 1 87 ? -3.129 -3.461 -4.387 1 97.25 87 ASP A C 1
ATOM 691 O O . ASP A 1 87 ? -1.967 -3.268 -4.75 1 97.25 87 ASP A O 1
ATOM 695 N N . ALA A 1 88 ? -4.062 -3.873 -5.152 1 96 88 ALA A N 1
ATOM 696 C CA . ALA A 1 88 ? -3.777 -4.137 -6.559 1 96 88 ALA A CA 1
ATOM 697 C C . ALA A 1 88 ? -3.229 -2.891 -7.25 1 96 88 ALA A C 1
ATOM 699 O O . ALA A 1 88 ? -2.256 -2.969 -8.008 1 96 88 ALA A O 1
ATOM 700 N N . SER A 1 89 ? -3.859 -1.793 -6.98 1 96.69 89 SER A N 1
ATOM 701 C CA . SER A 1 89 ? -3.406 -0.555 -7.605 1 96.69 89 SER A CA 1
ATOM 702 C C . SER A 1 89 ? -2.016 -0.166 -7.117 1 96.69 89 SER A C 1
ATOM 704 O O . SER A 1 89 ? -1.212 0.375 -7.879 1 96.69 89 SER A O 1
ATOM 706 N N . ILE A 1 90 ? -1.703 -0.404 -5.922 1 97.88 90 ILE A N 1
ATOM 707 C CA . ILE A 1 90 ? -0.383 -0.117 -5.371 1 97.88 90 ILE A CA 1
ATOM 708 C C . ILE A 1 90 ? 0.667 -0.975 -6.074 1 97.88 90 ILE A C 1
ATOM 710 O O . ILE A 1 90 ? 1.717 -0.473 -6.48 1 97.88 90 ILE A O 1
ATOM 714 N N . TRP A 1 91 ? 0.36 -2.191 -6.219 1 98.25 91 TRP A N 1
ATOM 715 C CA . TRP A 1 91 ? 1.296 -3.084 -6.891 1 98.25 91 TRP A CA 1
ATOM 716 C C . TRP A 1 91 ? 1.528 -2.643 -8.336 1 98.25 91 TRP A C 1
ATOM 718 O O . TRP A 1 91 ? 2.666 -2.627 -8.805 1 98.25 91 TRP A O 1
ATOM 728 N N . GLU A 1 92 ? 0.439 -2.352 -9 1 97.75 92 GLU A N 1
ATOM 729 C CA . GLU A 1 92 ? 0.557 -1.923 -10.391 1 97.75 92 GLU A CA 1
ATOM 730 C C . GLU A 1 92 ? 1.444 -0.688 -10.516 1 97.75 92 GLU A C 1
ATOM 732 O O . GLU A 1 92 ? 2.352 -0.65 -11.352 1 97.75 92 GLU A O 1
ATOM 737 N N . ASP A 1 93 ? 1.225 0.26 -9.719 1 97.81 93 ASP A N 1
ATOM 738 C CA . ASP A 1 93 ? 2.027 1.479 -9.719 1 97.81 93 ASP A CA 1
ATOM 739 C C . ASP A 1 93 ? 3.484 1.178 -9.383 1 97.81 93 ASP A C 1
ATO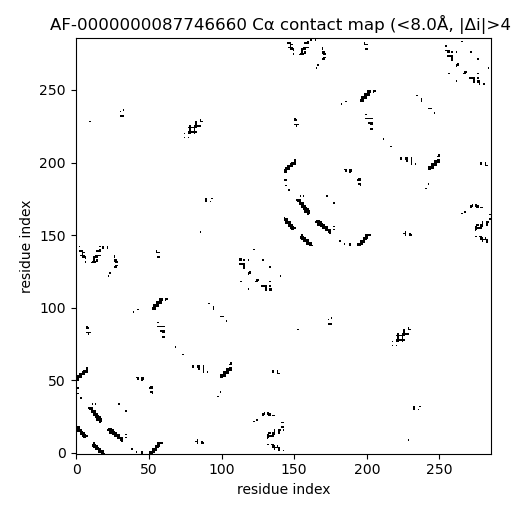M 741 O O . ASP A 1 93 ? 4.398 1.666 -10.047 1 97.81 93 ASP A O 1
ATOM 745 N N . TYR A 1 94 ? 3.68 0.406 -8.375 1 98.56 94 TYR A N 1
ATOM 746 C CA . TYR A 1 94 ? 5.016 0.103 -7.879 1 98.56 94 TYR A CA 1
ATOM 747 C C . TYR A 1 94 ? 5.832 -0.637 -8.93 1 98.56 94 TYR A C 1
ATOM 749 O O . TYR A 1 94 ? 6.977 -0.271 -9.211 1 98.56 94 TYR A O 1
ATOM 757 N N . LEU A 1 95 ? 5.223 -1.638 -9.477 1 98.69 95 LEU A N 1
ATOM 758 C CA . LEU A 1 95 ? 5.945 -2.451 -10.453 1 98.69 95 LEU A CA 1
ATOM 759 C C . LEU A 1 95 ? 6.234 -1.653 -11.719 1 98.69 95 LEU A C 1
ATOM 761 O O . LEU A 1 95 ? 7.289 -1.822 -12.336 1 98.69 95 LEU A O 1
ATOM 765 N N . SER A 1 96 ? 5.285 -0.806 -12.117 1 98.44 96 SER A N 1
ATOM 766 C CA . SER A 1 96 ? 5.512 0.083 -13.25 1 98.44 96 SER A CA 1
ATOM 767 C C . SER A 1 96 ? 6.699 1.008 -13 1 98.44 96 SER A C 1
ATOM 769 O O . SER A 1 96 ? 7.551 1.18 -13.875 1 98.44 96 SER A O 1
ATOM 771 N N . ASP A 1 97 ? 6.832 1.497 -11.836 1 97.94 97 ASP A N 1
ATOM 772 C CA . ASP A 1 97 ? 7.922 2.4 -11.484 1 97.94 97 ASP A CA 1
ATOM 773 C C . ASP A 1 97 ? 9.25 1.646 -11.383 1 97.94 97 ASP A C 1
ATOM 775 O O . ASP A 1 97 ? 10.305 2.18 -11.734 1 97.94 97 ASP A O 1
ATOM 779 N N . LEU A 1 98 ? 9.148 0.482 -10.789 1 97.5 98 LEU A N 1
ATOM 780 C CA . LEU A 1 98 ? 10.344 -0.343 -10.656 1 97.5 98 LEU A CA 1
ATOM 781 C C . LEU A 1 98 ? 10.898 -0.729 -12.023 1 97.5 98 LEU A C 1
ATOM 783 O O . LEU A 1 98 ? 12.102 -0.962 -12.172 1 97.5 98 LEU A O 1
ATOM 787 N N . GLY A 1 99 ? 9.992 -0.847 -13 1 97.38 99 GLY A N 1
ATOM 788 C CA . GLY A 1 99 ? 10.398 -1.173 -14.352 1 97.38 99 GLY A CA 1
ATOM 789 C C . GLY A 1 99 ? 10.57 -2.662 -14.586 1 97.38 99 GLY A C 1
ATOM 790 O O . GLY A 1 99 ? 11.383 -3.078 -15.414 1 97.38 99 GLY A O 1
ATOM 791 N N . VAL A 1 100 ? 9.945 -3.455 -13.812 1 97.69 100 VAL A N 1
ATOM 792 C CA . VAL A 1 100 ? 9.977 -4.902 -13.977 1 97.69 100 VAL A CA 1
ATOM 793 C C . VAL A 1 100 ? 8.789 -5.355 -14.82 1 97.69 100 VAL A C 1
ATOM 795 O O . VAL A 1 100 ? 7.734 -4.707 -14.82 1 97.69 100 VAL A O 1
ATOM 798 N N . GLU A 1 101 ? 8.984 -6.371 -15.602 1 98.19 101 GLU A N 1
ATOM 799 C CA . GLU A 1 101 ? 7.879 -6.961 -16.344 1 98.19 101 GLU A CA 1
ATOM 800 C C . GLU A 1 101 ? 6.836 -7.559 -15.414 1 98.19 101 GLU A C 1
ATOM 802 O O . GLU A 1 101 ? 7.18 -8.281 -14.477 1 98.19 101 GLU A O 1
ATOM 807 N N . PHE A 1 102 ? 5.574 -7.223 -15.703 1 98.62 102 PHE A N 1
ATOM 808 C CA . PHE A 1 102 ? 4.547 -7.789 -14.836 1 98.62 102 PHE A CA 1
ATOM 809 C C . PHE A 1 102 ? 3.234 -7.953 -15.594 1 98.62 102 PHE A C 1
ATOM 811 O O . PHE A 1 102 ? 3.061 -7.387 -16.672 1 98.62 102 PHE A O 1
ATOM 818 N N . GLU A 1 103 ? 2.346 -8.812 -15 1 97.5 103 GLU A N 1
ATOM 819 C CA . GLU A 1 103 ? 0.99 -9.062 -15.484 1 97.5 103 GLU A CA 1
ATOM 820 C C . GLU A 1 103 ? -0.02 -9.031 -14.344 1 97.5 103 GLU A C 1
ATOM 822 O O . GLU A 1 103 ? 0.218 -9.617 -13.281 1 97.5 103 GLU A O 1
ATOM 827 N N . MET A 1 104 ? -1.076 -8.32 -14.594 1 96.38 104 MET A N 1
ATOM 828 C CA . MET A 1 104 ? -2.227 -8.398 -13.695 1 96.38 104 MET A CA 1
ATOM 829 C C . MET A 1 104 ? -3.18 -9.508 -14.133 1 96.38 104 MET A C 1
ATOM 831 O O . MET A 1 104 ? -3.76 -9.445 -15.219 1 96.38 104 MET A O 1
ATOM 835 N N . VAL A 1 105 ? -3.346 -10.469 -13.234 1 93.56 105 VAL A N 1
ATOM 836 C CA . VAL A 1 105 ? -4.07 -11.68 -13.602 1 93.56 105 VAL A CA 1
ATOM 837 C C . VAL A 1 105 ? -5.434 -11.695 -12.906 1 93.56 105 VAL A C 1
ATOM 839 O O . VAL A 1 105 ? -5.523 -11.492 -11.695 1 93.56 105 VAL A O 1
ATOM 842 N N . ALA A 1 106 ? -6.484 -11.961 -13.672 1 88.62 106 ALA A N 1
ATOM 843 C CA . ALA A 1 106 ? -7.824 -12.078 -13.102 1 88.62 106 ALA A CA 1
ATOM 844 C C . ALA A 1 106 ? -7.906 -13.242 -12.125 1 88.62 106 ALA A C 1
ATOM 846 O O . ALA A 1 106 ? -7.285 -14.289 -12.344 1 88.62 106 ALA A O 1
ATOM 847 N N . PRO A 1 107 ? -8.672 -12.961 -11.031 1 82.81 107 PRO A N 1
ATOM 848 C CA . PRO A 1 107 ? -8.844 -14.094 -10.117 1 82.81 107 PRO A CA 1
ATOM 849 C C . PRO A 1 107 ? -9.477 -15.312 -10.781 1 82.81 107 PRO A C 1
ATOM 851 O O . PRO A 1 107 ? -10.359 -15.164 -11.625 1 82.81 107 PRO A O 1
ATOM 854 N N . LYS A 1 108 ? -8.758 -16.328 -10.68 1 69.12 108 LYS A N 1
ATOM 855 C CA . LYS A 1 108 ? -9.344 -17.547 -11.227 1 69.12 108 LYS A CA 1
ATOM 856 C C . LYS A 1 108 ? -10.484 -18.047 -10.344 1 69.12 108 LYS A C 1
ATOM 858 O O . LYS A 1 108 ? -10.477 -17.844 -9.125 1 69.12 108 LYS A O 1
ATOM 863 N N . ARG A 1 109 ? -11.586 -18.391 -10.977 1 60.16 109 ARG A N 1
ATOM 864 C CA . ARG A 1 109 ? -12.727 -18.969 -10.281 1 60.16 109 ARG A CA 1
ATOM 865 C C . ARG A 1 109 ? -12.273 -19.984 -9.234 1 60.16 109 ARG A C 1
ATOM 867 O O . ARG A 1 109 ? -11.18 -20.547 -9.344 1 60.16 109 ARG A O 1
ATOM 874 N N . ASN A 1 110 ? -12.766 -19.969 -7.82 1 53.38 110 ASN A N 1
ATOM 875 C CA . ASN A 1 110 ? -12.516 -20.734 -6.598 1 53.38 110 ASN A CA 1
ATOM 876 C C . ASN A 1 110 ? -12.078 -22.156 -6.906 1 53.38 110 ASN A C 1
ATOM 878 O O . ASN A 1 110 ? -12.133 -23.031 -6.031 1 53.38 110 ASN A O 1
ATOM 882 N N . VAL A 1 111 ? -11.891 -22.562 -8.016 1 51.66 111 VAL A N 1
ATOM 883 C CA . VAL A 1 111 ? -11.508 -23.969 -7.895 1 51.66 111 VAL A CA 1
ATOM 884 C C . VAL A 1 111 ? -10.188 -24.078 -7.129 1 51.66 111 VAL A C 1
ATOM 886 O O . VAL A 1 111 ? -10.039 -24.953 -6.266 1 51.66 111 VAL A O 1
ATOM 889 N N . THR A 1 112 ? -8.984 -23.359 -7.461 1 57.41 112 THR A N 1
ATOM 890 C CA . THR A 1 112 ? -7.715 -24.031 -7.234 1 57.41 112 THR A CA 1
ATOM 891 C C . THR A 1 112 ? -7.129 -23.656 -5.875 1 57.41 112 THR A C 1
ATOM 893 O O . THR A 1 112 ? -5.918 -23.484 -5.742 1 57.41 112 THR A O 1
ATOM 896 N N . LYS A 1 113 ? -8.055 -23.219 -4.828 1 72.69 113 LYS A N 1
ATOM 897 C CA . LYS A 1 113 ? -7.43 -23.156 -3.508 1 72.69 113 LYS A CA 1
ATOM 898 C C . LYS A 1 113 ? -6.941 -24.531 -3.064 1 72.69 113 LYS A C 1
ATOM 900 O O . LYS A 1 113 ? -7.719 -25.484 -3.025 1 72.69 113 LYS A O 1
ATOM 905 N N . LEU A 1 114 ? -5.672 -24.594 -3.062 1 83.5 114 LEU A N 1
ATOM 906 C CA . LEU A 1 114 ? -5.055 -25.875 -2.73 1 83.5 114 LEU A CA 1
ATOM 907 C C . LEU A 1 114 ? -4.832 -26 -1.226 1 83.5 114 LEU A C 1
ATOM 909 O O . LEU A 1 114 ? -4.434 -25.031 -0.573 1 83.5 114 LEU A O 1
ATOM 913 N N . SER A 1 115 ? -5.207 -27.203 -0.802 1 89.5 115 SER A N 1
ATOM 914 C CA . SER A 1 115 ? -4.762 -27.516 0.553 1 89.5 115 SER A CA 1
ATOM 915 C C . SER A 1 115 ? -3.244 -27.641 0.621 1 89.5 115 SER A C 1
ATOM 917 O O . SER A 1 115 ? -2.58 -27.766 -0.41 1 89.5 115 SER A O 1
ATOM 919 N N . GLN A 1 116 ? -2.805 -27.641 1.873 1 91.56 116 GLN A N 1
ATOM 920 C CA . GLN A 1 116 ? -1.368 -27.797 2.076 1 91.56 116 GLN A CA 1
ATOM 921 C C . GLN A 1 116 ? -0.875 -29.125 1.512 1 91.56 116 GLN A C 1
ATOM 923 O O . GLN A 1 116 ? 0.165 -29.172 0.852 1 91.56 116 GLN A O 1
ATOM 928 N N . ASP A 1 117 ? -1.645 -30.125 1.776 1 92 117 ASP A N 1
ATOM 929 C CA . ASP A 1 117 ? -1.244 -31.469 1.335 1 92 117 ASP A CA 1
ATOM 930 C C . ASP A 1 117 ? -1.245 -31.562 -0.189 1 92 117 ASP A C 1
ATOM 932 O O . ASP A 1 117 ? -0.306 -32.094 -0.783 1 92 117 ASP A O 1
ATOM 936 N N . ARG A 1 118 ? -2.203 -31.062 -0.766 1 91.06 118 ARG A N 1
ATOM 937 C CA . ARG A 1 118 ? -2.279 -31.094 -2.223 1 91.06 118 ARG A CA 1
ATOM 938 C C . ARG A 1 118 ? -1.186 -30.234 -2.846 1 91.06 118 ARG A C 1
ATOM 940 O O . ARG A 1 118 ? -0.61 -30.594 -3.873 1 91.06 118 ARG A O 1
ATOM 947 N N . PHE A 1 119 ? -0.932 -29.141 -2.23 1 93.75 119 PHE A N 1
ATOM 948 C CA . PHE A 1 119 ? 0.127 -28.25 -2.691 1 93.75 119 PHE A CA 1
ATOM 949 C C . PHE A 1 119 ? 1.479 -28.953 -2.654 1 93.75 119 PHE A C 1
ATOM 951 O O . PHE A 1 119 ? 2.244 -28.891 -3.617 1 93.75 119 PHE A O 1
ATOM 958 N N . ARG A 1 120 ? 1.682 -29.641 -1.606 1 93.38 120 ARG A N 1
ATOM 959 C CA . ARG A 1 120 ? 2.926 -30.391 -1.423 1 93.38 120 ARG A CA 1
ATOM 960 C C . ARG A 1 120 ? 3.096 -31.453 -2.5 1 93.38 120 ARG A C 1
ATOM 962 O O . ARG A 1 120 ? 4.168 -31.562 -3.1 1 93.38 120 ARG A O 1
ATOM 969 N N . VAL A 1 121 ? 2.137 -32.125 -2.744 1 92.5 121 VAL A N 1
ATOM 970 C CA . VAL A 1 121 ? 2.174 -33.219 -3.713 1 92.5 121 VAL A CA 1
ATOM 971 C C . VAL A 1 121 ? 2.381 -32.656 -5.117 1 92.5 121 VAL A C 1
ATOM 973 O O . VAL A 1 121 ? 3.178 -33.188 -5.895 1 92.5 121 VAL A O 1
ATOM 976 N N . MET A 1 122 ? 1.742 -31.594 -5.352 1 91.62 122 MET A N 1
ATOM 977 C CA . MET A 1 122 ? 1.756 -31 -6.684 1 91.62 122 MET A CA 1
ATOM 978 C C . MET A 1 122 ? 3.102 -30.328 -6.969 1 91.62 122 MET A C 1
ATOM 980 O O . MET A 1 122 ? 3.613 -30.422 -8.086 1 91.62 122 MET A O 1
ATOM 984 N N . THR A 1 123 ? 3.725 -29.703 -6.066 1 93.75 123 THR A N 1
ATOM 985 C CA . THR A 1 123 ? 4.859 -28.828 -6.348 1 93.75 123 THR A CA 1
ATOM 986 C C . THR A 1 123 ? 6.152 -29.438 -5.801 1 93.75 123 THR A C 1
ATOM 988 O O . THR A 1 123 ? 7.246 -29.016 -6.188 1 93.75 123 THR A O 1
ATOM 991 N N . GLY A 1 124 ? 5.992 -30.344 -4.758 1 92.56 124 GLY A N 1
ATOM 992 C CA . GLY A 1 124 ? 7.16 -30.875 -4.07 1 92.56 124 GLY A CA 1
ATOM 993 C C . GLY A 1 124 ? 7.633 -29.984 -2.934 1 92.56 124 GLY A C 1
ATOM 994 O O . GLY A 1 124 ? 8.641 -30.281 -2.283 1 92.56 124 GLY A O 1
ATOM 995 N N . TRP A 1 125 ? 6.914 -28.906 -2.699 1 93.38 125 TRP A N 1
ATOM 996 C CA . TRP A 1 125 ? 7.277 -28 -1.621 1 93.38 125 TRP A CA 1
ATOM 997 C C . TRP A 1 125 ? 7.023 -28.625 -0.259 1 93.38 125 TRP A C 1
ATOM 999 O O . TRP A 1 125 ? 5.898 -29.031 0.048 1 93.38 125 TRP A O 1
ATOM 1009 N N . GLN A 1 126 ? 8.023 -28.609 0.622 1 92.5 126 GLN A N 1
ATOM 1010 C CA . GLN A 1 126 ? 7.922 -29.406 1.843 1 92.5 126 GLN A CA 1
ATOM 1011 C C . GLN A 1 126 ? 7.711 -28.5 3.062 1 92.5 126 GLN A C 1
ATOM 1013 O O . GLN A 1 126 ? 7.305 -28.984 4.125 1 92.5 126 GLN A O 1
ATOM 1018 N N . ASN A 1 127 ? 7.949 -27.266 2.885 1 92.56 127 ASN A N 1
ATOM 1019 C CA . ASN A 1 127 ? 7.836 -26.375 4.043 1 92.56 127 ASN A CA 1
ATOM 1020 C C . ASN A 1 127 ? 6.387 -25.969 4.293 1 92.56 127 ASN A C 1
ATOM 1022 O O . ASN A 1 127 ? 5.531 -26.125 3.422 1 92.56 127 ASN A O 1
ATOM 1026 N N . ARG A 1 128 ? 6.129 -25.562 5.492 1 91.19 128 ARG A N 1
ATOM 1027 C CA . ARG A 1 128 ? 4.793 -25.094 5.844 1 91.19 128 ARG A CA 1
ATOM 1028 C C . ARG A 1 128 ? 4.395 -23.891 4.988 1 91.19 128 ARG A C 1
ATOM 1030 O O . ARG A 1 128 ? 5.219 -23.016 4.707 1 91.19 128 ARG A O 1
ATOM 1037 N N . THR A 1 129 ? 3.102 -23.969 4.562 1 92.19 129 THR A N 1
ATOM 1038 C CA . THR A 1 129 ? 2.57 -22.859 3.775 1 92.19 129 THR A CA 1
ATOM 1039 C C . THR A 1 129 ? 1.258 -22.359 4.371 1 92.19 129 THR A C 1
ATOM 1041 O O . THR A 1 129 ? 0.634 -23.047 5.184 1 92.19 129 THR A O 1
ATOM 1044 N N . ASN A 1 130 ? 0.964 -21.125 4.039 1 93.12 130 ASN A N 1
ATOM 1045 C CA . ASN A 1 130 ? -0.372 -20.594 4.301 1 93.12 130 ASN A CA 1
ATOM 1046 C C . ASN A 1 130 ? -1.179 -20.453 3.014 1 93.12 130 ASN A C 1
ATOM 1048 O O . ASN A 1 130 ? -0.635 -20.594 1.916 1 93.12 130 ASN A O 1
ATOM 1052 N N . GLU A 1 131 ? -2.438 -20.203 3.158 1 92.94 131 GLU A N 1
ATOM 1053 C CA . GLU A 1 131 ? -3.348 -20.156 2.018 1 92.94 131 GLU A CA 1
ATOM 1054 C C . GLU A 1 131 ? -2.945 -19.062 1.034 1 92.94 131 GLU A C 1
ATOM 1056 O O . GLU A 1 131 ? -2.908 -19.281 -0.176 1 92.94 131 GLU A O 1
ATOM 1061 N N . HIS A 1 132 ? -2.553 -17.906 1.482 1 93.88 132 HIS A N 1
ATOM 1062 C CA . HIS A 1 132 ? -2.174 -16.797 0.628 1 93.88 132 HIS A CA 1
ATOM 1063 C C . HIS A 1 132 ? -0.899 -17.094 -0.15 1 93.88 132 HIS A C 1
ATOM 1065 O O . HIS A 1 132 ? -0.788 -16.75 -1.328 1 93.88 132 HIS A O 1
ATOM 1071 N N . GLY A 1 133 ? -0.002 -17.734 0.522 1 95.81 133 GLY A N 1
ATOM 1072 C CA . GLY A 1 133 ? 1.215 -18.156 -0.153 1 95.81 133 GLY A CA 1
ATOM 1073 C C . GLY A 1 133 ? 0.963 -19.141 -1.278 1 95.81 133 GLY A C 1
ATOM 1074 O O . GLY A 1 133 ? 1.537 -19 -2.361 1 95.81 133 GLY A O 1
ATOM 1075 N N . ARG A 1 134 ? 0.109 -20.094 -1.013 1 95.25 134 ARG A N 1
ATOM 1076 C CA . ARG A 1 134 ? -0.204 -21.078 -2.035 1 95.25 134 ARG A CA 1
ATOM 1077 C C . ARG A 1 134 ? -0.912 -20.438 -3.223 1 95.25 134 ARG A C 1
ATOM 1079 O O . ARG A 1 134 ? -0.649 -20.797 -4.375 1 95.25 134 ARG A O 1
ATOM 1086 N N . ASP A 1 135 ? -1.814 -19.484 -2.916 1 93.38 135 ASP A N 1
ATOM 1087 C CA . ASP A 1 135 ? -2.5 -18.781 -3.994 1 93.38 135 ASP A CA 1
ATOM 1088 C C . ASP A 1 135 ? -1.508 -18.016 -4.871 1 93.38 135 ASP A C 1
ATOM 1090 O O . ASP A 1 135 ? -1.607 -18.047 -6.098 1 93.38 135 ASP A O 1
ATOM 1094 N N . ALA A 1 136 ? -0.549 -17.375 -4.293 1 95.81 136 ALA A N 1
ATOM 1095 C CA . ALA A 1 136 ? 0.503 -16.688 -5.031 1 95.81 136 ALA A CA 1
ATOM 1096 C C . ALA A 1 136 ? 1.324 -17.672 -5.867 1 95.81 136 ALA A C 1
ATOM 1098 O O . ALA A 1 136 ? 1.645 -17.391 -7.023 1 95.81 136 ALA A O 1
ATOM 1099 N N . ALA A 1 137 ? 1.627 -18.797 -5.262 1 96.25 137 ALA A N 1
ATOM 1100 C CA . ALA A 1 137 ? 2.434 -19.828 -5.922 1 96.25 137 ALA A CA 1
ATOM 1101 C C . ALA A 1 137 ? 1.756 -20.328 -7.195 1 96.25 137 ALA A C 1
ATOM 1103 O O . ALA A 1 137 ? 2.414 -20.516 -8.219 1 96.25 137 ALA A O 1
ATOM 1104 N N . MET A 1 138 ? 0.482 -20.453 -7.141 1 94.19 138 MET A N 1
ATOM 1105 C CA . MET A 1 138 ? -0.255 -21.016 -8.273 1 94.19 138 MET A CA 1
ATOM 1106 C C . MET A 1 138 ? -0.25 -20.047 -9.453 1 94.19 138 MET A C 1
ATOM 1108 O O . MET A 1 138 ? -0.471 -20.469 -10.594 1 94.19 138 MET A O 1
ATOM 1112 N N . LEU A 1 139 ? 0.04 -18.828 -9.219 1 94.88 139 LEU A N 1
ATOM 1113 C CA . LEU A 1 139 ? 0.12 -17.844 -10.289 1 94.88 139 LEU A CA 1
ATOM 1114 C C . LEU A 1 139 ? 1.345 -18.094 -11.164 1 94.88 139 LEU A C 1
ATOM 1116 O O . LEU A 1 139 ? 1.409 -17.609 -12.297 1 94.88 139 LEU A O 1
ATOM 1120 N N . VAL A 1 140 ? 2.336 -18.812 -10.602 1 96.19 140 VAL A N 1
ATOM 1121 C CA . VAL A 1 140 ? 3.6 -18.859 -11.328 1 96.19 140 VAL A CA 1
ATOM 1122 C C . VAL A 1 140 ? 4.078 -20.312 -11.438 1 96.19 140 VAL A C 1
ATOM 1124 O O . VAL A 1 140 ? 5.082 -20.578 -12.102 1 96.19 140 VAL A O 1
ATOM 1127 N N . PHE A 1 141 ? 3.369 -21.234 -10.852 1 95.12 141 PHE A N 1
ATOM 1128 C CA . PHE A 1 141 ? 3.764 -22.641 -10.875 1 95.12 141 PHE A CA 1
ATOM 1129 C C . PHE A 1 141 ? 3.854 -23.156 -12.305 1 95.12 141 PHE A C 1
ATOM 1131 O O . PHE A 1 141 ? 2.92 -22.984 -13.094 1 95.12 141 PHE A O 1
ATOM 1138 N N . GLY A 1 142 ? 4.969 -23.766 -12.633 1 90.69 142 GLY A N 1
ATOM 1139 C CA . GLY A 1 142 ? 5.121 -24.469 -13.898 1 90.69 142 GLY A CA 1
ATOM 1140 C C . GLY A 1 142 ? 5.656 -23.594 -15.016 1 90.69 142 GLY A C 1
ATOM 1141 O O . GLY A 1 142 ? 5.785 -24.031 -16.156 1 90.69 142 GLY A O 1
ATOM 1142 N N . PHE A 1 143 ? 5.949 -22.391 -14.766 1 88.88 143 PHE A N 1
ATOM 1143 C CA . PHE A 1 143 ? 6.582 -21.547 -15.766 1 88.88 143 PHE A CA 1
ATOM 1144 C C . PHE A 1 143 ? 8.039 -21.938 -15.961 1 88.88 143 PHE A C 1
ATOM 1146 O O . PHE A 1 143 ? 8.672 -22.484 -15.055 1 88.88 143 PHE A O 1
ATOM 1153 N N . MET B 1 1 ? 15.352 18.812 14.188 1 94.25 1 MET B N 1
ATOM 1154 C CA . MET B 1 1 ? 14.375 17.719 14.195 1 94.25 1 MET B CA 1
ATOM 1155 C C . MET B 1 1 ? 13.484 17.781 12.961 1 94.25 1 MET B C 1
ATOM 1157 O O . MET B 1 1 ? 13.211 18.859 12.445 1 94.25 1 MET B O 1
ATOM 1161 N N . ILE B 1 2 ? 13.117 16.594 12.422 1 97.25 2 ILE B N 1
ATOM 1162 C CA . ILE B 1 2 ? 12.32 16.531 11.203 1 97.25 2 ILE B CA 1
ATOM 1163 C C . ILE B 1 2 ? 10.945 15.938 11.516 1 97.25 2 ILE B C 1
ATOM 1165 O O . ILE B 1 2 ? 10.836 14.969 12.266 1 97.25 2 ILE B O 1
ATOM 1169 N N . TYR B 1 3 ? 9.938 16.625 11.039 1 98.44 3 TYR B N 1
ATOM 1170 C CA . TYR B 1 3 ? 8.586 16.094 11.109 1 98.44 3 TYR B CA 1
ATOM 1171 C C . TYR B 1 3 ? 8.031 15.812 9.711 1 98.44 3 TYR B C 1
ATOM 1173 O O . TYR B 1 3 ? 8.227 16.609 8.789 1 98.44 3 TYR B O 1
ATOM 1181 N N . ILE B 1 4 ? 7.414 14.688 9.555 1 98.75 4 ILE B N 1
ATOM 1182 C CA . ILE B 1 4 ? 6.809 14.328 8.273 1 98.75 4 ILE B CA 1
ATOM 1183 C C . ILE B 1 4 ? 5.312 14.078 8.469 1 98.75 4 ILE B C 1
ATOM 1185 O O . ILE B 1 4 ? 4.914 13.32 9.352 1 98.75 4 ILE B O 1
ATOM 1189 N N . GLY B 1 5 ? 4.527 14.742 7.691 1 98.19 5 GLY B N 1
ATOM 1190 C CA . GLY B 1 5 ? 3.094 14.508 7.676 1 98.19 5 GLY B CA 1
ATOM 1191 C C . GLY B 1 5 ? 2.643 13.664 6.5 1 98.19 5 GLY B C 1
ATOM 1192 O O . GLY B 1 5 ? 3.088 13.875 5.371 1 98.19 5 GLY B O 1
ATOM 1193 N N . ILE B 1 6 ? 1.752 12.742 6.773 1 98.19 6 ILE B N 1
ATOM 1194 C CA . ILE B 1 6 ? 1.231 11.852 5.742 1 98.19 6 ILE B CA 1
ATOM 1195 C C . ILE B 1 6 ? -0.294 11.922 5.723 1 98.19 6 ILE B C 1
ATOM 1197 O O . ILE B 1 6 ? -0.947 11.656 6.738 1 98.19 6 ILE B O 1
ATOM 1201 N N . ASP B 1 7 ? -0.861 12.305 4.641 1 95.69 7 ASP B N 1
ATOM 1202 C CA . ASP B 1 7 ? -2.281 12.164 4.328 1 95.69 7 ASP B CA 1
ATOM 1203 C C . ASP B 1 7 ? -2.535 10.945 3.451 1 95.69 7 ASP B C 1
ATOM 1205 O O . ASP B 1 7 ? -2.217 10.953 2.262 1 95.69 7 ASP B O 1
ATOM 1209 N N . THR B 1 8 ? -3.08 9.938 4.035 1 94.75 8 THR B N 1
ATOM 1210 C CA . THR B 1 8 ? -3.205 8.641 3.377 1 94.75 8 THR B CA 1
ATOM 1211 C C . THR B 1 8 ? -4.195 8.719 2.219 1 94.75 8 THR B C 1
ATOM 1213 O O . THR B 1 8 ? -5.066 9.586 2.197 1 94.75 8 THR B O 1
ATOM 1216 N N . GLY B 1 9 ? -3.994 7.719 1.185 1 92.12 9 GLY B N 1
ATOM 1217 C CA . GLY B 1 9 ? -4.898 7.633 0.048 1 92.12 9 GLY B CA 1
ATOM 1218 C C . GLY B 1 9 ? -4.191 7.301 -1.252 1 92.12 9 GLY B C 1
ATOM 1219 O O . GLY B 1 9 ? -2.971 7.125 -1.273 1 92.12 9 GLY B O 1
ATOM 1220 N N . THR B 1 10 ? -5 7.234 -2.281 1 90.62 10 THR B N 1
ATOM 1221 C CA . THR B 1 10 ? -4.461 6.902 -3.598 1 90.62 10 THR B CA 1
ATOM 1222 C C . THR B 1 10 ? -3.441 7.949 -4.043 1 90.62 10 THR B C 1
ATOM 1224 O O . THR B 1 10 ? -2.436 7.613 -4.668 1 90.62 10 THR B O 1
ATOM 1227 N N . ASN B 1 11 ? -3.775 9.141 -3.727 1 92.69 11 ASN B N 1
ATOM 1228 C CA . ASN B 1 11 ? -2.82 10.234 -3.84 1 92.69 11 ASN B CA 1
ATOM 1229 C C . ASN B 1 11 ? -2.27 10.641 -2.475 1 92.69 11 ASN B C 1
ATOM 1231 O O . ASN B 1 11 ? -2.801 11.555 -1.833 1 92.69 11 ASN B O 1
ATOM 1235 N N . THR B 1 12 ? -1.202 10.062 -2.121 1 96.81 12 THR B N 1
ATOM 1236 C CA . THR B 1 12 ? -0.667 10.234 -0.775 1 96.81 12 THR B CA 1
ATOM 1237 C C . THR B 1 12 ? -0.063 11.625 -0.605 1 96.81 12 THR B C 1
ATOM 1239 O O . THR B 1 12 ? 0.89 11.984 -1.301 1 96.81 12 THR B O 1
ATOM 1242 N N . GLY B 1 13 ? -0.669 12.414 0.265 1 97 13 GLY B N 1
ATOM 1243 C CA . GLY B 1 13 ? -0.045 13.672 0.653 1 97 13 GLY B CA 1
ATOM 1244 C C . GLY B 1 13 ? 1.134 13.484 1.59 1 97 13 GLY B C 1
ATOM 1245 O O . GLY B 1 13 ? 1.085 12.656 2.5 1 97 13 GLY B O 1
ATOM 1246 N N . ILE B 1 14 ? 2.158 14.258 1.336 1 98.31 14 ILE B N 1
ATOM 1247 C CA . ILE B 1 14 ? 3.336 14.172 2.195 1 98.31 14 ILE B CA 1
ATOM 1248 C C . ILE B 1 14 ? 3.963 15.555 2.342 1 98.31 14 ILE B C 1
ATOM 1250 O O . ILE B 1 14 ? 4.039 16.312 1.374 1 98.31 14 ILE B O 1
ATOM 1254 N N . ALA B 1 15 ? 4.344 15.859 3.502 1 98 15 ALA B N 1
ATOM 1255 C CA . ALA B 1 15 ? 5.02 17.125 3.801 1 98 15 ALA B CA 1
ATOM 1256 C C . ALA B 1 15 ? 6.141 16.922 4.816 1 98 15 ALA B C 1
ATOM 1258 O O . ALA B 1 15 ? 5.984 16.156 5.773 1 98 15 ALA B O 1
ATOM 1259 N N . VAL B 1 16 ? 7.219 17.547 4.586 1 98.44 16 VAL B N 1
ATOM 1260 C CA . VAL B 1 16 ? 8.375 17.484 5.473 1 98.44 16 VAL B CA 1
ATOM 1261 C C . VAL B 1 16 ? 8.609 18.844 6.117 1 98.44 16 VAL B C 1
ATOM 1263 O O . VAL B 1 16 ? 8.773 19.844 5.418 1 98.44 16 VAL B O 1
ATOM 1266 N N . TRP B 1 17 ? 8.602 18.891 7.395 1 97.62 17 TRP B N 1
ATOM 1267 C CA . TRP B 1 17 ? 8.797 20.094 8.18 1 97.62 17 TRP B CA 1
ATOM 1268 C C . TRP B 1 17 ? 10.125 20.047 8.93 1 97.62 17 TRP B C 1
ATOM 1270 O O . TRP B 1 17 ? 10.406 19.094 9.656 1 97.62 17 TRP B O 1
ATOM 1280 N N . ASP B 1 18 ? 10.945 21.031 8.68 1 96.44 18 ASP B N 1
ATOM 1281 C CA . ASP B 1 18 ? 12.18 21.203 9.43 1 96.44 18 ASP B CA 1
ATOM 1282 C C . ASP B 1 18 ? 11.961 22.078 10.656 1 96.44 18 ASP B C 1
ATOM 1284 O O . ASP B 1 18 ? 11.758 23.297 10.523 1 96.44 18 ASP B O 1
ATOM 1288 N N . ASN B 1 19 ? 12.023 21.453 11.758 1 95.25 19 ASN B N 1
ATOM 1289 C CA . ASN B 1 19 ? 11.75 22.156 13.008 1 95.25 19 ASN B CA 1
ATOM 1290 C C . ASN B 1 19 ? 12.773 23.25 13.273 1 95.25 19 ASN B C 1
ATOM 1292 O O . ASN B 1 19 ? 12.43 24.328 13.773 1 95.25 19 ASN B O 1
ATOM 1296 N N . ARG B 1 20 ? 14.016 23.031 12.984 1 92.56 20 ARG B N 1
ATOM 1297 C CA . ARG B 1 20 ? 15.078 24.016 13.219 1 92.56 20 ARG B CA 1
ATOM 1298 C C . ARG B 1 20 ? 14.883 25.25 12.352 1 92.56 20 ARG B C 1
ATOM 1300 O O . ARG B 1 20 ? 14.992 26.375 12.844 1 92.56 20 ARG B O 1
ATOM 1307 N N . GLN B 1 21 ? 14.578 25.047 11.102 1 93.56 21 GLN B N 1
ATOM 1308 C CA . GLN B 1 21 ? 14.383 26.141 10.172 1 93.56 21 GLN B CA 1
ATOM 1309 C C . GLN B 1 21 ? 12.961 26.703 10.258 1 93.56 21 GLN B C 1
ATOM 1311 O O . GLN B 1 21 ? 12.664 27.75 9.688 1 93.56 21 GLN B O 1
ATOM 1316 N N . ARG B 1 22 ? 12.133 25.984 10.883 1 94.69 22 ARG B N 1
ATOM 1317 C CA . ARG B 1 22 ? 10.719 26.344 11 1 94.69 22 ARG B CA 1
ATOM 1318 C C . ARG B 1 22 ? 10.102 26.594 9.633 1 94.69 22 ARG B C 1
ATOM 1320 O O . ARG B 1 22 ? 9.461 27.625 9.414 1 94.69 22 ARG B O 1
ATOM 1327 N N . SER B 1 23 ? 10.336 25.625 8.789 1 95.44 23 SER B N 1
ATOM 1328 C CA . SER B 1 23 ? 9.828 25.75 7.43 1 95.44 23 SER B CA 1
ATOM 1329 C C . SER B 1 23 ? 9.633 24.375 6.793 1 95.44 23 SER B C 1
ATOM 1331 O O . SER B 1 23 ? 10.234 23.391 7.227 1 95.44 23 SER B O 1
ATOM 1333 N N . PHE B 1 24 ? 8.82 24.391 5.77 1 97.19 24 PHE B N 1
ATOM 1334 C CA . PHE B 1 24 ? 8.648 23.172 4.984 1 97.19 24 PHE B CA 1
ATOM 1335 C C . PHE B 1 24 ? 9.828 22.953 4.047 1 97.19 24 PHE B C 1
ATOM 1337 O O . PHE B 1 24 ? 10.305 23.906 3.416 1 97.19 24 PHE B O 1
ATOM 1344 N N . VAL B 1 25 ? 10.227 21.75 3.984 1 96.25 25 VAL B N 1
ATOM 1345 C CA . VAL B 1 25 ? 11.234 21.312 3.018 1 96.25 25 VAL B CA 1
ATOM 1346 C C . VAL B 1 25 ? 10.555 20.812 1.75 1 96.25 25 VAL B C 1
ATOM 1348 O O . VAL B 1 25 ? 11.062 21 0.644 1 96.25 25 VAL B O 1
ATOM 1351 N N . SER B 1 26 ? 9.414 20.203 1.932 1 96.69 26 SER B N 1
ATOM 1352 C CA . SER B 1 26 ? 8.664 19.656 0.807 1 96.69 26 SER B CA 1
ATOM 1353 C C . SER B 1 26 ? 7.188 19.484 1.154 1 96.69 26 SER B C 1
ATOM 1355 O O . SER B 1 26 ? 6.844 19.172 2.295 1 96.69 26 SER B O 1
ATOM 1357 N N . VAL B 1 27 ? 6.402 19.781 0.205 1 97.56 27 VAL B N 1
ATOM 1358 C CA . VAL B 1 27 ? 4.961 19.562 0.258 1 97.56 27 VAL B CA 1
ATOM 1359 C C . VAL B 1 27 ? 4.465 19.047 -1.088 1 97.56 27 VAL B C 1
ATOM 1361 O O . VAL B 1 27 ? 4.711 19.656 -2.129 1 97.56 27 VAL B O 1
ATOM 1364 N N . GLY B 1 28 ? 3.793 17.922 -1.062 1 96.69 28 GLY B N 1
ATOM 1365 C CA . GLY B 1 28 ? 3.291 17.406 -2.328 1 96.69 28 GLY B CA 1
ATOM 1366 C C . GLY B 1 28 ? 2.488 16.125 -2.182 1 96.69 28 GLY B C 1
ATOM 1367 O O . GLY B 1 28 ? 1.96 15.844 -1.104 1 96.69 28 GLY B O 1
ATOM 1368 N N . CYS B 1 29 ? 2.26 15.453 -3.25 1 97 29 CYS B N 1
ATOM 1369 C CA . CYS B 1 29 ? 1.488 14.219 -3.324 1 97 29 CYS B CA 1
ATOM 1370 C C . CYS B 1 29 ? 2.16 13.211 -4.25 1 97 29 CYS B C 1
ATOM 1372 O O . CYS B 1 29 ? 2.561 13.555 -5.363 1 97 29 CYS B O 1
ATOM 1374 N N . VAL B 1 30 ? 2.324 12.023 -3.789 1 97.62 30 VAL B N 1
ATOM 1375 C CA . VAL B 1 30 ? 2.99 10.969 -4.551 1 97.62 30 VAL B CA 1
ATOM 1376 C C . VAL B 1 30 ? 2.328 9.625 -4.262 1 97.62 30 VAL B C 1
ATOM 1378 O O . VAL B 1 30 ? 1.439 9.531 -3.412 1 97.62 30 VAL B O 1
ATOM 1381 N N . ALA B 1 31 ? 2.668 8.594 -5.012 1 97.81 31 ALA B N 1
ATOM 1382 C CA . ALA B 1 31 ? 2.242 7.227 -4.711 1 97.81 31 ALA B CA 1
ATOM 1383 C C . ALA B 1 31 ? 2.822 6.754 -3.379 1 97.81 31 ALA B C 1
ATOM 1385 O O . ALA B 1 31 ? 3.857 7.254 -2.934 1 97.81 31 ALA B O 1
ATOM 1386 N N . ILE B 1 32 ? 2.189 5.836 -2.766 1 98.44 32 ILE B N 1
ATOM 1387 C CA . ILE B 1 32 ? 2.512 5.422 -1.406 1 98.44 32 ILE B CA 1
ATOM 1388 C C . ILE B 1 32 ? 3.941 4.887 -1.355 1 98.44 32 ILE B C 1
ATOM 1390 O O . ILE B 1 32 ? 4.684 5.168 -0.411 1 98.44 32 ILE B O 1
ATOM 1394 N N . HIS B 1 33 ? 4.406 4.137 -2.355 1 98.25 33 HIS B N 1
ATOM 1395 C CA . HIS B 1 33 ? 5.746 3.564 -2.312 1 98.25 33 HIS B CA 1
ATOM 1396 C C . HIS B 1 33 ? 6.812 4.645 -2.469 1 98.25 33 HIS B C 1
ATOM 1398 O O . HIS B 1 33 ? 7.914 4.516 -1.932 1 98.25 33 HIS B O 1
ATOM 1404 N N . LYS B 1 34 ? 6.469 5.703 -3.158 1 98.06 34 LYS B N 1
ATOM 1405 C CA . LYS B 1 34 ? 7.387 6.832 -3.266 1 98.06 34 LYS B CA 1
ATOM 1406 C C . LYS B 1 34 ? 7.449 7.617 -1.959 1 98.06 34 LYS B C 1
ATOM 1408 O O . LYS B 1 34 ? 8.516 8.086 -1.558 1 98.06 34 LYS B O 1
ATOM 1413 N N . ALA B 1 35 ? 6.293 7.762 -1.361 1 98.62 35 ALA B N 1
ATOM 1414 C CA . ALA B 1 35 ? 6.254 8.414 -0.057 1 98.62 35 ALA B CA 1
ATOM 1415 C C . ALA B 1 35 ? 7.082 7.648 0.968 1 98.62 35 ALA B C 1
ATOM 1417 O O . ALA B 1 35 ? 7.781 8.25 1.789 1 98.62 35 ALA B O 1
ATOM 1418 N N . MET B 1 36 ? 7.012 6.359 0.923 1 98.5 36 MET B N 1
ATOM 1419 C CA . MET B 1 36 ? 7.797 5.52 1.82 1 98.5 36 MET B CA 1
ATOM 1420 C C . MET B 1 36 ? 9.289 5.777 1.644 1 98.5 36 MET B C 1
ATOM 1422 O O . MET B 1 36 ? 10.023 5.883 2.627 1 98.5 36 MET B O 1
ATOM 1426 N N . ARG B 1 37 ? 9.672 5.918 0.438 1 98 37 ARG B N 1
ATOM 1427 C CA . ARG B 1 37 ? 11.078 6.203 0.164 1 98 37 ARG B CA 1
ATOM 1428 C C . ARG B 1 37 ? 11.484 7.555 0.743 1 98 37 ARG B C 1
ATOM 1430 O O . ARG B 1 37 ? 12.586 7.699 1.276 1 98 37 ARG B O 1
ATOM 1437 N N . ILE B 1 38 ? 10.617 8.484 0.604 1 98.31 38 ILE B N 1
ATOM 1438 C CA . ILE B 1 38 ? 10.891 9.812 1.143 1 98.31 38 ILE B CA 1
ATOM 1439 C C . ILE B 1 38 ? 11.047 9.734 2.658 1 98.31 38 ILE B C 1
ATOM 1441 O O . ILE B 1 38 ? 11.977 10.312 3.223 1 98.31 38 ILE B O 1
ATOM 1445 N N . VAL B 1 39 ? 10.18 9 3.291 1 98.69 39 VAL B N 1
ATOM 1446 C CA . VAL B 1 39 ? 10.258 8.844 4.738 1 98.69 39 VAL B CA 1
ATOM 1447 C C . VAL B 1 39 ? 11.586 8.195 5.121 1 98.69 39 VAL B C 1
ATOM 1449 O O . VAL B 1 39 ? 12.258 8.648 6.051 1 98.69 39 VAL B O 1
ATOM 1452 N N . GLU B 1 40 ? 11.914 7.172 4.422 1 98.31 40 GLU B N 1
ATOM 1453 C CA . GLU B 1 40 ? 13.172 6.488 4.695 1 98.31 40 GLU B CA 1
ATOM 1454 C C . GLU B 1 40 ? 14.359 7.441 4.57 1 98.31 40 GLU B C 1
ATOM 1456 O O . GLU B 1 40 ? 15.258 7.434 5.406 1 98.31 40 GLU B O 1
ATOM 1461 N N . GLU B 1 41 ? 14.344 8.18 3.551 1 98.19 41 GLU B N 1
ATOM 1462 C CA . GLU B 1 41 ? 15.422 9.133 3.283 1 98.19 41 GLU B CA 1
ATOM 1463 C C . GLU B 1 41 ? 15.562 10.141 4.418 1 98.19 41 GLU B C 1
ATOM 1465 O O . GLU B 1 41 ? 16.672 10.367 4.922 1 98.19 41 GLU B O 1
ATOM 1470 N N . TYR B 1 42 ? 14.516 10.711 4.844 1 98.19 42 TYR B N 1
ATOM 1471 C CA . TYR B 1 42 ? 14.578 11.758 5.855 1 98.19 42 TYR B CA 1
ATOM 1472 C C . TYR B 1 42 ? 14.828 11.164 7.238 1 98.19 42 TYR B C 1
ATOM 1474 O O . TYR B 1 42 ? 15.461 11.797 8.086 1 98.19 42 TYR B O 1
ATOM 1482 N N . ALA B 1 43 ? 14.336 9.945 7.469 1 98.06 43 ALA B N 1
ATOM 1483 C CA . ALA B 1 43 ? 14.68 9.25 8.703 1 98.06 43 ALA B CA 1
ATOM 1484 C C . ALA B 1 43 ? 16.188 9.047 8.812 1 98.06 43 ALA B C 1
ATOM 1486 O O . ALA B 1 43 ? 16.781 9.281 9.875 1 98.06 43 ALA B O 1
ATOM 1487 N N . GLN B 1 44 ? 16.766 8.641 7.715 1 98 44 GLN B N 1
ATOM 1488 C CA . GLN B 1 44 ? 18.203 8.438 7.688 1 98 44 GLN B CA 1
ATOM 1489 C C . GLN B 1 44 ? 18.953 9.758 7.848 1 98 44 GLN B C 1
ATOM 1491 O O . GLN B 1 44 ? 19.953 9.82 8.57 1 98 44 GLN B O 1
ATOM 1496 N N . LYS B 1 45 ? 18.469 10.734 7.199 1 97.12 45 LYS B N 1
ATOM 1497 C CA . LYS B 1 45 ? 19.078 12.047 7.32 1 97.12 45 LYS B CA 1
ATOM 1498 C C . LYS B 1 45 ? 19.062 12.539 8.766 1 97.12 45 LYS B C 1
ATOM 1500 O O . LYS B 1 45 ? 20.047 13.094 9.25 1 97.12 45 LYS B O 1
ATOM 1505 N N . ALA B 1 46 ? 17.953 12.391 9.383 1 96.94 46 ALA B N 1
ATOM 1506 C CA . ALA B 1 46 ? 17.844 12.781 10.781 1 96.94 46 ALA B CA 1
ATOM 1507 C C . ALA B 1 46 ? 18.812 11.992 11.656 1 96.94 46 ALA B C 1
ATOM 1509 O O . ALA B 1 46 ? 19.484 12.562 12.516 1 96.94 46 ALA B O 1
ATOM 1510 N N . LEU B 1 47 ? 18.906 10.727 11.438 1 95.75 47 LEU B N 1
ATOM 1511 C CA . LEU B 1 47 ? 19.812 9.867 12.188 1 95.75 47 LEU B CA 1
ATOM 1512 C C . LEU B 1 47 ? 21.266 10.312 12.008 1 95.75 47 LEU B C 1
ATOM 1514 O O . LEU B 1 47 ? 22 10.43 12.984 1 95.75 47 LEU B O 1
ATOM 1518 N N . ASP B 1 48 ? 21.578 10.602 10.82 1 97 48 ASP B N 1
ATOM 1519 C CA . ASP B 1 48 ? 22.938 11.039 10.5 1 97 48 ASP B CA 1
ATOM 1520 C C . ASP B 1 48 ? 23.266 12.367 11.188 1 97 48 ASP B C 1
ATOM 1522 O O . ASP B 1 48 ? 24.406 12.609 11.57 1 97 48 ASP B O 1
ATOM 1526 N N . ALA B 1 49 ? 22.266 13.164 11.297 1 95.75 49 ALA B N 1
ATOM 1527 C CA . ALA B 1 49 ? 22.438 14.492 11.891 1 95.75 49 ALA B CA 1
ATOM 1528 C C . ALA B 1 49 ? 22.328 14.43 13.414 1 95.75 49 ALA B C 1
ATOM 1530 O O . ALA B 1 49 ? 22.453 15.453 14.094 1 95.75 49 ALA B O 1
ATOM 1531 N N . GLY B 1 50 ? 22.078 13.234 13.898 1 95.56 50 GLY B N 1
ATOM 1532 C CA . GLY B 1 50 ? 21.938 13.078 15.336 1 95.56 50 GLY B CA 1
ATOM 1533 C C . GLY B 1 50 ? 20.672 13.688 15.883 1 95.56 50 GLY B C 1
ATOM 1534 O O . GLY B 1 50 ? 20.641 14.188 17.016 1 95.56 50 GLY B O 1
ATOM 1535 N N . THR B 1 51 ? 19.703 13.773 15.078 1 96.06 51 THR B N 1
ATOM 1536 C CA . THR B 1 51 ? 18.406 14.32 15.492 1 96.06 51 THR B CA 1
ATOM 1537 C C . THR B 1 51 ? 17.312 13.273 15.328 1 96.06 51 THR B C 1
ATOM 1539 O O . THR B 1 51 ? 17.594 12.094 15.102 1 96.06 51 THR B O 1
ATOM 1542 N N . ARG B 1 52 ? 16.047 13.711 15.578 1 96.25 52 ARG B N 1
ATOM 1543 C CA . ARG B 1 52 ? 14.914 12.789 15.523 1 96.25 52 ARG B CA 1
ATOM 1544 C C . ARG B 1 52 ? 14.039 13.07 14.305 1 96.25 52 ARG B C 1
ATOM 1546 O O . ARG B 1 52 ? 14.023 14.188 13.789 1 96.25 52 ARG B O 1
ATOM 1553 N N . CYS B 1 53 ? 13.422 12.062 13.836 1 98.06 53 CYS B N 1
ATOM 1554 C CA . CYS B 1 53 ? 12.383 12.125 12.805 1 98.06 53 CYS B CA 1
ATOM 1555 C C . CYS B 1 53 ? 11.062 11.578 13.328 1 98.06 53 CYS B C 1
ATOM 1557 O O . CYS B 1 53 ? 11.008 10.445 13.812 1 98.06 53 CYS B O 1
ATOM 1559 N N . ILE B 1 54 ? 10.039 12.375 13.312 1 98.62 54 ILE B N 1
ATOM 1560 C CA . ILE B 1 54 ? 8.719 11.953 13.781 1 98.62 54 ILE B CA 1
ATOM 1561 C C . ILE B 1 54 ? 7.719 12.023 12.625 1 98.62 54 ILE B C 1
ATOM 1563 O O . ILE B 1 54 ? 7.625 13.039 11.938 1 98.62 54 ILE B O 1
ATOM 1567 N N . VAL B 1 55 ? 7.035 10.945 12.406 1 98.81 55 VAL B N 1
ATOM 1568 C CA . VAL B 1 55 ? 6.059 10.883 11.32 1 98.81 55 VAL B CA 1
ATOM 1569 C C . VAL B 1 55 ? 4.645 10.922 11.898 1 98.81 55 VAL B C 1
ATOM 1571 O O . VAL B 1 55 ? 4.332 10.195 12.844 1 98.81 55 VAL B O 1
ATOM 1574 N N . ARG B 1 56 ? 3.82 11.781 11.383 1 98.19 56 ARG B N 1
ATOM 1575 C CA . ARG B 1 56 ? 2.408 11.844 11.742 1 98.19 56 ARG B CA 1
ATOM 1576 C C . ARG B 1 56 ? 1.523 11.422 10.578 1 98.19 56 ARG B C 1
ATOM 1578 O O . ARG B 1 56 ? 1.591 12.008 9.492 1 98.19 56 ARG B O 1
ATOM 1585 N N . VAL B 1 57 ? 0.728 10.422 10.773 1 97.75 57 VAL B N 1
ATOM 1586 C CA . VAL B 1 57 ? -0.12 9.867 9.727 1 97.75 57 VAL B CA 1
ATOM 1587 C C . VAL B 1 57 ? -1.59 10.078 10.086 1 97.75 57 VAL B C 1
ATOM 1589 O O . VAL B 1 57 ? -2.02 9.758 11.195 1 97.75 57 VAL B O 1
ATOM 1592 N N . GLU B 1 58 ? -2.346 10.602 9.125 1 94.25 58 GLU B N 1
ATOM 1593 C CA . GLU B 1 58 ? -3.783 10.695 9.367 1 94.25 58 GLU B CA 1
ATOM 1594 C C . GLU B 1 58 ? -4.438 9.32 9.344 1 94.25 58 GLU B C 1
ATOM 1596 O O . GLU B 1 58 ? -4.297 8.57 8.367 1 94.25 58 GLU B O 1
ATOM 1601 N N . ASP B 1 59 ? -5.207 9.023 10.367 1 93.25 59 ASP B N 1
ATOM 1602 C CA . ASP B 1 59 ? -5.867 7.73 10.5 1 93.25 59 ASP B CA 1
ATOM 1603 C C . ASP B 1 59 ? -7.363 7.844 10.219 1 93.25 59 ASP B C 1
ATOM 1605 O O . ASP B 1 59 ? -8.133 8.258 11.086 1 93.25 59 ASP B O 1
ATOM 1609 N N . PRO B 1 60 ? -7.707 7.426 9.023 1 86.81 60 PRO B N 1
ATOM 1610 C CA . PRO B 1 60 ? -9.109 7.59 8.641 1 86.81 60 PRO B CA 1
ATOM 1611 C C . PRO B 1 60 ? -10.031 6.594 9.336 1 86.81 60 PRO B C 1
ATOM 1613 O O . PRO B 1 60 ? -11.258 6.688 9.211 1 86.81 60 PRO B O 1
ATOM 1616 N N . ARG B 1 61 ? -9.625 5.586 10.016 1 83.38 61 ARG B N 1
ATOM 1617 C CA . ARG B 1 61 ? -10.438 4.531 10.617 1 83.38 61 ARG B CA 1
ATOM 1618 C C . ARG B 1 61 ? -11.32 5.082 11.727 1 83.38 61 ARG B C 1
ATOM 1620 O O . ARG B 1 61 ? -12.281 4.43 12.148 1 83.38 61 ARG B O 1
ATOM 1627 N N . GLN B 1 62 ? -11.195 6.254 11.906 1 74.38 62 GLN B N 1
ATOM 1628 C CA . GLN B 1 62 ? -11.961 6.887 12.977 1 74.38 62 GLN B CA 1
ATOM 1629 C C . GLN B 1 62 ? -13.094 7.734 12.414 1 74.38 62 GLN B C 1
ATOM 16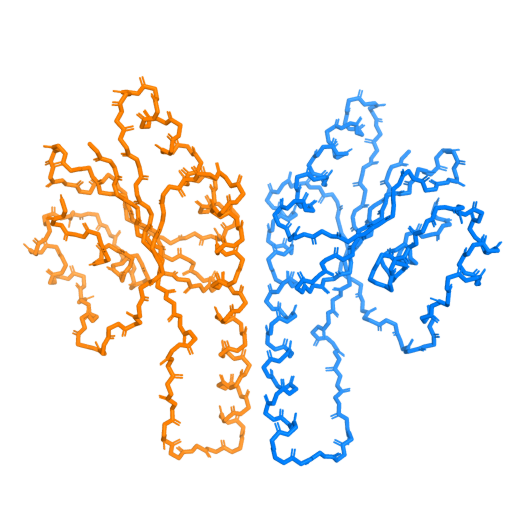31 O O . GLN B 1 62 ? -13.789 8.43 13.156 1 74.38 62 GLN B O 1
ATOM 1636 N N . ARG B 1 63 ? -13.344 7.691 11.078 1 75.31 63 ARG B N 1
ATOM 1637 C CA . ARG B 1 63 ? -14.391 8.5 10.469 1 75.31 63 ARG B CA 1
ATOM 1638 C C . ARG B 1 63 ? -15.711 7.738 10.391 1 75.31 63 ARG B C 1
ATOM 1640 O O . ARG B 1 63 ? -15.719 6.535 10.109 1 75.31 63 ARG B O 1
ATOM 1647 N N . THR B 1 64 ? -16.812 8.391 10.844 1 71.94 64 THR B N 1
ATOM 1648 C CA . THR B 1 64 ? -18.156 7.859 10.695 1 71.94 64 THR B CA 1
ATOM 1649 C C . THR B 1 64 ? -18.984 8.75 9.773 1 71.94 64 THR B C 1
ATOM 1651 O O . THR B 1 64 ? -18.75 9.953 9.695 1 71.94 64 THR B O 1
ATOM 1654 N N . TRP B 1 65 ? -19.781 8.055 8.781 1 71.75 65 TRP B N 1
ATOM 1655 C CA . TRP B 1 65 ? -20.625 8.852 7.898 1 71.75 65 TRP B CA 1
ATOM 1656 C C . TRP B 1 65 ? -22.094 8.633 8.219 1 71.75 65 TRP B C 1
ATOM 1658 O O . TRP B 1 65 ? -22.531 7.5 8.453 1 71.75 65 TRP B O 1
ATOM 1668 N N . TYR B 1 66 ? -22.781 9.742 8.359 1 73.69 66 TYR B N 1
ATOM 1669 C CA . TYR B 1 66 ? -24.188 9.656 8.75 1 73.69 66 TYR B CA 1
ATOM 1670 C C . TYR B 1 66 ? -25.094 10.156 7.633 1 73.69 66 TYR B C 1
ATOM 1672 O O . TYR B 1 66 ? -26.312 10 7.699 1 73.69 66 TYR B O 1
ATOM 1680 N N . GLU B 1 67 ? -24.656 10.531 6.488 1 75.94 67 GLU B N 1
ATOM 1681 C CA . GLU B 1 67 ? -25.5 11.156 5.484 1 75.94 67 GLU B CA 1
ATOM 1682 C C . GLU B 1 67 ? -26.25 10.102 4.66 1 75.94 67 GLU B C 1
ATOM 1684 O O . GLU B 1 67 ? -25.672 9.07 4.312 1 75.94 67 GLU B O 1
ATOM 1689 N N . PRO B 1 68 ? -27.562 10.383 4.48 1 85.44 68 PRO B N 1
ATOM 1690 C CA . PRO B 1 68 ? -28.297 9.5 3.574 1 85.44 68 PRO B CA 1
ATOM 1691 C C . PRO B 1 68 ? -27.688 9.445 2.176 1 85.44 68 PRO B C 1
ATOM 1693 O O . PRO B 1 68 ? -27.203 10.469 1.671 1 85.44 68 PRO B O 1
ATOM 1696 N N . MET B 1 69 ? -27.594 8.328 1.623 1 87.12 69 MET B N 1
ATOM 1697 C CA . MET B 1 69 ? -27.031 8.141 0.291 1 87.12 69 MET B CA 1
ATOM 1698 C C . MET B 1 69 ? -27.781 7.059 -0.472 1 87.12 69 MET B C 1
ATOM 1700 O O . MET B 1 69 ? -28.469 6.23 0.132 1 87.12 69 MET B O 1
ATOM 1704 N N . THR B 1 70 ? -27.734 7.359 -1.751 1 90.88 70 THR B N 1
ATOM 1705 C CA . THR B 1 70 ? -28.25 6.273 -2.576 1 90.88 70 THR B CA 1
ATOM 1706 C C . THR B 1 70 ? -27.453 4.992 -2.342 1 90.88 70 THR B C 1
ATOM 1708 O O . THR B 1 70 ?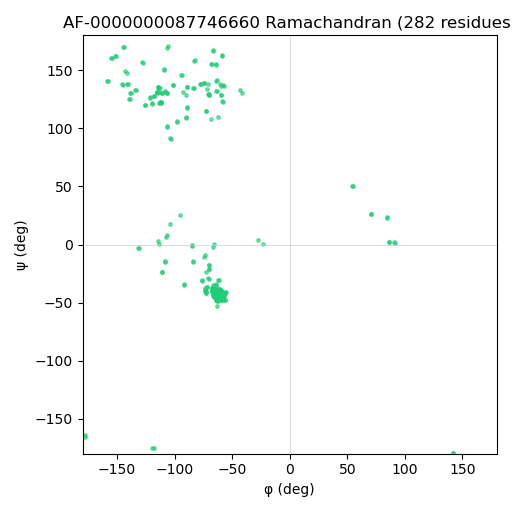 -26.359 5.027 -1.785 1 90.88 70 THR B O 1
ATOM 1711 N N . ARG B 1 71 ? -28.094 3.893 -2.766 1 85.88 71 ARG B N 1
ATOM 1712 C CA . ARG B 1 71 ? -27.422 2.611 -2.6 1 85.88 71 ARG B CA 1
ATOM 1713 C C . ARG B 1 71 ? -26.078 2.596 -3.342 1 85.88 71 ARG B C 1
ATOM 1715 O O . ARG B 1 71 ? -25.078 2.111 -2.818 1 85.88 71 ARG B O 1
ATOM 1722 N N . GLU B 1 72 ? -26.078 3.121 -4.5 1 89 72 GLU B N 1
ATOM 1723 C CA . GLU B 1 72 ? -24.875 3.158 -5.32 1 89 72 GLU B CA 1
ATOM 1724 C C . GLU B 1 72 ? -23.797 4.035 -4.684 1 89 72 GLU B C 1
ATOM 1726 O O . GLU B 1 72 ? -22.625 3.662 -4.648 1 89 72 GLU B O 1
ATOM 1731 N N . ALA B 1 73 ? -24.188 5.117 -4.25 1 90.38 73 ALA B N 1
ATOM 1732 C CA . ALA B 1 73 ? -23.25 6.031 -3.594 1 90.38 73 ALA B CA 1
ATOM 1733 C C . ALA B 1 73 ? -22.688 5.418 -2.314 1 90.38 73 ALA B C 1
ATOM 1735 O O . ALA B 1 73 ? -21.516 5.594 -1.997 1 90.38 73 ALA B O 1
ATOM 1736 N N . GLU B 1 74 ? -23.531 4.781 -1.632 1 89.56 74 GLU B N 1
ATOM 1737 C CA . GLU B 1 74 ? -23.109 4.113 -0.404 1 89.56 74 GLU B CA 1
ATOM 1738 C C . GLU B 1 74 ? -22.062 3.041 -0.689 1 89.56 74 GLU B C 1
ATOM 1740 O O . GLU B 1 74 ? -21.078 2.922 0.038 1 89.56 74 GLU B O 1
ATOM 1745 N N . ARG B 1 75 ? -22.312 2.301 -1.682 1 89.25 75 ARG B N 1
ATOM 1746 C CA . ARG B 1 75 ? -21.375 1.244 -2.062 1 89.25 75 ARG B CA 1
ATOM 1747 C C . ARG B 1 75 ? -20.016 1.819 -2.41 1 89.25 75 ARG B C 1
ATOM 1749 O O . ARG B 1 75 ? -18.984 1.296 -1.974 1 89.25 75 ARG B O 1
ATOM 1756 N N . LYS B 1 76 ? -20.047 2.824 -3.16 1 91.62 76 LYS B N 1
ATOM 1757 C CA . LYS B 1 76 ? -18.797 3.475 -3.539 1 91.62 76 LYS B CA 1
ATOM 1758 C C . LYS B 1 76 ? -18.062 4.035 -2.318 1 91.62 76 LYS B C 1
ATOM 1760 O O . LYS B 1 76 ? -16.844 3.898 -2.195 1 91.62 76 LYS B O 1
ATOM 1765 N N . LYS B 1 77 ? -18.797 4.637 -1.51 1 92 77 LYS B N 1
ATOM 1766 C CA . LYS B 1 77 ? -18.234 5.219 -0.298 1 92 77 LYS B CA 1
ATOM 1767 C C . LYS B 1 77 ? -17.625 4.141 0.595 1 92 77 LYS B C 1
ATOM 1769 O O . LYS B 1 77 ? -16.547 4.332 1.159 1 92 77 LYS B O 1
ATOM 1774 N N . LEU B 1 78 ? -18.312 3.031 0.725 1 91.56 78 LEU B N 1
ATOM 1775 C CA . LEU B 1 78 ? -17.828 1.938 1.562 1 91.56 78 LEU B CA 1
ATOM 1776 C C . LEU B 1 78 ? -16.516 1.365 1.014 1 91.56 78 LEU B C 1
ATOM 1778 O O . LEU B 1 78 ? -15.609 1.047 1.778 1 91.56 78 LEU B O 1
ATOM 1782 N N . GLN B 1 79 ? -16.406 1.265 -0.255 1 93.25 79 GLN B N 1
ATOM 1783 C CA . GLN B 1 79 ? -15.156 0.816 -0.854 1 93.25 79 GLN B CA 1
ATOM 1784 C C . GLN B 1 79 ? -14.039 1.826 -0.612 1 93.25 79 GLN B C 1
ATOM 1786 O O . GLN B 1 79 ? -12.898 1.444 -0.327 1 93.25 79 GLN B O 1
ATOM 1791 N N . GLY B 1 80 ? -14.367 3.084 -0.772 1 93 80 GLY B N 1
ATOM 1792 C CA . GLY B 1 80 ? -13.406 4.129 -0.461 1 93 80 GLY B CA 1
ATOM 1793 C C . GLY B 1 80 ? -12.883 4.051 0.958 1 93 80 GLY B C 1
ATOM 1794 O O . GLY B 1 80 ? -11.68 4.227 1.191 1 93 80 GLY B O 1
ATOM 1795 N N . VAL B 1 81 ? -13.734 3.797 1.873 1 91.94 81 VAL B N 1
ATOM 1796 C CA . VAL B 1 81 ? -13.352 3.639 3.273 1 91.94 81 VAL B CA 1
ATOM 1797 C C . VAL B 1 81 ? -12.391 2.463 3.418 1 91.94 81 VAL B C 1
ATOM 1799 O O . VAL B 1 81 ? -11.359 2.576 4.086 1 91.94 81 VAL B O 1
ATOM 1802 N N . GLY B 1 82 ? -12.727 1.354 2.799 1 94 82 GLY B N 1
ATOM 1803 C CA . GLY B 1 82 ? -11.828 0.21 2.82 1 94 82 GLY B CA 1
ATOM 1804 C C . GLY B 1 82 ? -10.438 0.533 2.303 1 94 82 GLY B C 1
ATOM 1805 O O . GLY B 1 82 ? -9.438 0.081 2.867 1 94 82 GLY B O 1
ATOM 1806 N N . SER B 1 83 ? -10.461 1.283 1.287 1 95.12 83 SER B N 1
ATOM 1807 C CA . SER B 1 83 ? -9.203 1.674 0.657 1 95.12 83 SER B CA 1
ATOM 1808 C C . SER B 1 83 ? -8.352 2.521 1.597 1 95.12 83 SER B C 1
ATOM 1810 O O . SER B 1 83 ? -7.164 2.252 1.781 1 95.12 83 SER B O 1
ATOM 1812 N N . VAL B 1 84 ? -8.914 3.459 2.184 1 93.38 84 VAL B N 1
ATOM 1813 C CA . VAL B 1 84 ? -8.164 4.387 3.021 1 93.38 84 VAL B CA 1
ATOM 1814 C C . VAL B 1 84 ? -7.734 3.686 4.309 1 93.38 84 VAL B C 1
ATOM 1816 O O . VAL B 1 84 ? -6.656 3.959 4.844 1 93.38 84 VAL B O 1
ATOM 1819 N N . LYS B 1 85 ? -8.57 2.836 4.812 1 93.69 85 LYS B N 1
ATOM 1820 C CA . LYS B 1 85 ? -8.18 2.043 5.973 1 93.69 85 LYS B CA 1
ATOM 1821 C C . LYS B 1 85 ? -6.98 1.155 5.656 1 93.69 85 LYS B C 1
ATOM 1823 O O . LYS B 1 85 ? -6.094 0.978 6.492 1 93.69 85 LYS B O 1
ATOM 1828 N N . ARG B 1 86 ? -7.012 0.632 4.473 1 96.56 86 ARG B N 1
ATOM 1829 C CA . ARG B 1 86 ? -5.887 -0.183 4.035 1 96.56 86 ARG B CA 1
ATOM 1830 C C . ARG B 1 86 ? -4.598 0.634 4 1 96.56 86 ARG B C 1
ATOM 1832 O O . ARG B 1 86 ? -3.566 0.196 4.512 1 96.56 86 ARG B O 1
ATOM 1839 N N . ASP B 1 87 ? -4.648 1.782 3.459 1 97.19 87 ASP B N 1
ATOM 1840 C CA . ASP B 1 87 ? -3.482 2.66 3.436 1 97.19 87 ASP B CA 1
ATOM 1841 C C . ASP B 1 87 ? -2.959 2.916 4.848 1 97.19 87 ASP B C 1
ATOM 1843 O O . ASP B 1 87 ? -1.756 2.826 5.094 1 97.19 87 ASP B O 1
ATOM 1847 N N . ALA B 1 88 ? -3.85 3.244 5.711 1 96 88 ALA B N 1
ATOM 1848 C CA . ALA B 1 88 ? -3.451 3.535 7.086 1 96 88 ALA B CA 1
ATOM 1849 C C . ALA B 1 88 ? -2.738 2.342 7.715 1 96 88 ALA B C 1
ATOM 1851 O O . ALA B 1 88 ? -1.705 2.502 8.367 1 96 88 ALA B O 1
ATOM 1852 N N . SER B 1 89 ? -3.299 1.196 7.5 1 96.62 89 SER B N 1
ATOM 1853 C CA . SER B 1 89 ? -2.688 0.004 8.078 1 96.62 89 SER B CA 1
ATOM 1854 C C . SER B 1 89 ? -1.323 -0.274 7.453 1 96.62 89 SER B C 1
ATOM 1856 O O . SER B 1 89 ? -0.409 -0.747 8.133 1 96.62 89 SER B O 1
ATOM 1858 N N . ILE B 1 90 ? -1.147 -0.013 6.238 1 97.81 90 ILE B N 1
ATOM 1859 C CA . ILE B 1 90 ? 0.133 -0.193 5.562 1 97.81 90 ILE B CA 1
ATOM 1860 C C . ILE B 1 90 ? 1.171 0.751 6.164 1 97.81 90 ILE B C 1
ATOM 1862 O O . ILE B 1 90 ? 2.295 0.34 6.461 1 97.81 90 ILE B O 1
ATOM 1866 N N . TRP B 1 91 ? 0.779 1.94 6.34 1 98.31 91 TRP B N 1
ATOM 1867 C CA . TRP B 1 91 ? 1.699 2.912 6.926 1 98.31 91 TRP B CA 1
ATOM 1868 C C . TRP B 1 91 ? 2.105 2.498 8.336 1 98.31 91 TRP B C 1
ATOM 1870 O O . TRP B 1 91 ? 3.283 2.576 8.695 1 98.31 91 TRP B O 1
ATOM 1880 N N . GLU B 1 92 ? 1.11 2.117 9.109 1 97.69 92 GLU B N 1
ATOM 1881 C CA . GLU B 1 92 ? 1.396 1.709 10.477 1 97.69 92 GLU B CA 1
ATOM 1882 C C . GLU B 1 92 ? 2.391 0.552 10.516 1 97.69 92 GLU B C 1
ATOM 1884 O O . GLU B 1 92 ? 3.375 0.595 11.258 1 97.69 92 GLU B O 1
ATOM 1889 N N . ASP B 1 93 ? 2.174 -0.414 9.734 1 97.75 93 ASP B N 1
ATOM 1890 C CA . ASP B 1 93 ? 3.068 -1.565 9.664 1 97.75 93 ASP B CA 1
ATOM 1891 C C . ASP B 1 93 ? 4.457 -1.15 9.188 1 97.75 93 ASP B C 1
ATOM 1893 O O . ASP B 1 93 ? 5.469 -1.558 9.766 1 97.75 93 ASP B O 1
ATOM 1897 N N . TYR B 1 94 ? 4.496 -0.375 8.164 1 98.5 94 TYR B N 1
ATOM 1898 C CA . TYR B 1 94 ? 5.75 0.033 7.543 1 98.5 94 TYR B CA 1
ATOM 1899 C C . TYR B 1 94 ? 6.602 0.842 8.516 1 98.5 94 TYR B C 1
ATOM 1901 O O . TYR B 1 94 ? 7.793 0.57 8.688 1 98.5 94 TYR B O 1
ATOM 1909 N N . LEU B 1 95 ? 5.973 1.788 9.125 1 98.62 95 LEU B N 1
ATOM 1910 C CA . LEU B 1 95 ? 6.715 2.662 10.031 1 98.62 95 LEU B CA 1
ATOM 1911 C C . LEU B 1 95 ? 7.188 1.897 11.258 1 98.62 95 LEU B C 1
ATOM 1913 O O . LEU B 1 95 ? 8.281 2.156 11.773 1 98.62 95 LEU B O 1
ATOM 1917 N N . SER B 1 96 ? 6.344 0.98 11.742 1 98.44 96 SER B N 1
ATOM 1918 C CA . SER B 1 96 ? 6.75 0.118 12.844 1 98.44 96 SER B CA 1
ATOM 1919 C C . SER B 1 96 ? 7.977 -0.709 12.484 1 98.44 96 SER B C 1
ATOM 1921 O O . SER B 1 96 ? 8.922 -0.808 13.273 1 98.44 96 SER B O 1
ATOM 1923 N N . ASP B 1 97 ? 8.039 -1.196 11.312 1 97.88 97 ASP B N 1
ATOM 1924 C CA . ASP B 1 97 ? 9.164 -2.006 10.852 1 97.88 97 ASP B CA 1
ATOM 1925 C C . ASP B 1 97 ? 10.406 -1.146 10.625 1 97.88 97 ASP B C 1
ATOM 1927 O O . ASP B 1 97 ? 11.531 -1.589 10.883 1 97.88 97 ASP B O 1
ATOM 1931 N N . LEU B 1 98 ? 10.164 0.001 10.047 1 97.5 98 LEU B N 1
ATOM 1932 C CA . LEU B 1 98 ? 11.273 0.922 9.805 1 97.5 98 LEU B CA 1
ATOM 1933 C C . LEU B 1 98 ? 11.922 1.355 11.109 1 97.5 98 LEU B C 1
ATOM 1935 O O . LEU B 1 98 ? 13.109 1.687 11.141 1 97.5 98 LEU B O 1
ATOM 1939 N N . GLY B 1 99 ? 11.102 1.41 12.164 1 97.38 99 GLY B N 1
ATOM 1940 C CA . GLY B 1 99 ? 11.609 1.772 13.484 1 97.38 99 GLY B CA 1
ATOM 1941 C C . GLY B 1 99 ? 11.688 3.271 13.703 1 97.38 99 GLY B C 1
ATOM 1942 O O . GLY B 1 99 ? 12.547 3.756 14.438 1 97.38 99 GLY B O 1
ATOM 1943 N N . VAL B 1 100 ? 10.93 4 13 1 97.69 100 VAL B N 1
ATOM 1944 C CA . VAL B 1 100 ? 10.867 5.449 13.164 1 97.69 100 VAL B CA 1
ATOM 1945 C C . VAL B 1 100 ? 9.727 5.809 14.117 1 97.69 100 VAL B C 1
ATOM 1947 O O . VAL B 1 100 ? 8.734 5.086 14.211 1 97.69 100 VAL B O 1
ATOM 1950 N N . GLU B 1 101 ? 9.922 6.844 14.891 1 98.19 101 GLU B N 1
ATOM 1951 C CA . GLU B 1 101 ? 8.852 7.344 15.742 1 98.19 101 GLU B CA 1
ATOM 1952 C C . GLU B 1 101 ? 7.676 7.855 14.906 1 98.19 101 GLU B C 1
ATOM 1954 O O . GLU B 1 101 ? 7.871 8.602 13.945 1 98.19 101 GLU B O 1
ATOM 1959 N N . PHE B 1 102 ? 6.484 7.418 15.305 1 98.62 102 PHE B N 1
ATOM 1960 C CA . PHE B 1 102 ? 5.336 7.895 14.547 1 98.62 102 PHE B CA 1
ATOM 1961 C C . PHE B 1 102 ? 4.094 7.961 15.43 1 98.62 102 PHE B C 1
ATOM 1963 O O . PHE B 1 102 ? 4.07 7.391 16.516 1 98.62 102 PHE B O 1
ATOM 1970 N N . GLU B 1 103 ? 3.094 8.75 14.922 1 97.56 103 GLU B N 1
ATOM 1971 C CA . GLU B 1 103 ? 1.776 8.891 15.539 1 97.56 103 GLU B CA 1
ATOM 1972 C C . GLU B 1 103 ? 0.668 8.766 14.492 1 97.56 103 GLU B C 1
ATOM 1974 O O . GLU B 1 103 ? 0.751 9.359 13.422 1 97.56 103 GLU B O 1
ATOM 1979 N N . MET B 1 104 ? -0.306 7.965 14.836 1 96.5 104 MET B N 1
ATOM 1980 C CA . MET B 1 104 ? -1.54 7.941 14.055 1 96.5 104 MET B CA 1
ATOM 1981 C C . MET B 1 104 ? -2.535 8.969 14.586 1 96.5 104 MET B C 1
ATOM 1983 O O . MET B 1 104 ? -3.01 8.859 15.711 1 96.5 104 MET B O 1
ATOM 1987 N N . VAL B 1 105 ? -2.859 9.922 13.719 1 93.56 105 VAL B N 1
ATOM 1988 C CA . VAL B 1 105 ? -3.641 11.07 14.156 1 93.56 105 VAL B CA 1
ATOM 1989 C C . VAL B 1 105 ? -5.059 10.977 13.594 1 93.56 105 VAL B C 1
ATOM 1991 O O . VAL B 1 105 ? -5.246 10.75 12.398 1 93.56 105 VAL B O 1
ATOM 1994 N N . ALA B 1 106 ? -6.047 11.18 14.445 1 88.69 106 ALA B N 1
ATOM 1995 C CA . ALA B 1 106 ? -7.441 11.188 14.008 1 88.69 106 ALA B CA 1
ATOM 1996 C C . ALA B 1 106 ? -7.707 12.352 13.047 1 88.69 106 ALA B C 1
ATOM 1998 O O . ALA B 1 106 ? -7.16 13.438 13.219 1 88.69 106 ALA B O 1
ATOM 1999 N N . PRO B 1 107 ? -8.539 12.016 12.023 1 82.88 107 PRO B N 1
ATOM 2000 C CA . PRO B 1 107 ? -8.883 13.125 11.133 1 82.88 107 PRO B CA 1
ATOM 2001 C C . PRO B 1 107 ? -9.562 14.281 11.859 1 82.88 107 PRO B C 1
ATOM 2003 O O . PRO B 1 107 ? -10.359 14.062 12.781 1 82.88 107 PRO B O 1
ATOM 2006 N N . LYS B 1 108 ? -8.922 15.383 11.68 1 70 108 LYS B N 1
ATOM 2007 C CA . LYS B 1 108 ? -9.578 16.547 12.273 1 70 108 LYS B CA 1
ATOM 2008 C C . LYS B 1 108 ? -10.844 16.922 11.5 1 70 108 LYS B C 1
ATOM 2010 O O . LYS B 1 108 ? -10.93 16.672 10.297 1 70 108 LYS B O 1
ATOM 2015 N N . ARG B 1 109 ? -11.859 17.25 12.227 1 59.88 109 ARG B N 1
ATOM 2016 C CA . ARG B 1 109 ? -13.109 17.703 11.625 1 59.88 109 ARG B CA 1
ATOM 2017 C C . ARG B 1 109 ? -12.836 18.688 10.492 1 59.88 109 ARG B C 1
ATOM 2019 O O . ARG B 1 109 ? -11.781 19.328 10.461 1 59.88 109 ARG B O 1
ATOM 2026 N N . ASN B 1 110 ? -13.477 18.625 9.117 1 53.41 110 ASN B N 1
ATOM 2027 C CA . ASN B 1 110 ? -13.43 19.359 7.859 1 53.41 110 ASN B CA 1
ATOM 2028 C C . ASN B 1 110 ? -12.953 20.797 8.078 1 53.41 110 ASN B C 1
ATOM 2030 O O . ASN B 1 110 ? -13.008 21.625 7.16 1 53.41 110 ASN B O 1
ATOM 2034 N N . VAL B 1 111 ? -12.656 21.203 9.203 1 51.84 111 VAL B N 1
ATOM 2035 C CA . VAL B 1 111 ? -12.391 22.641 9.242 1 51.84 111 VAL B CA 1
ATOM 2036 C C . VAL B 1 111 ? -11.047 22.938 8.578 1 51.84 111 VAL B C 1
ATOM 2038 O O . VAL B 1 111 ? -10.867 24 7.973 1 51.84 111 VAL B O 1
ATOM 2041 N N . THR B 1 112 ? -10.109 21.984 8.5 1 58.34 112 THR B N 1
ATOM 2042 C CA . THR B 1 112 ? -8.812 22.594 8.273 1 58.34 112 THR B CA 1
ATOM 2043 C C . THR B 1 112 ? -8.383 22.422 6.816 1 58.34 112 THR B C 1
ATOM 2045 O O . THR B 1 112 ? -7.188 22.375 6.52 1 58.34 112 THR B O 1
ATOM 2048 N N . LYS B 1 113 ? -9.398 22.094 5.859 1 72.69 113 LYS B N 1
ATOM 2049 C CA . LYS B 1 113 ? -8.938 22.109 4.477 1 72.69 113 LYS B CA 1
ATOM 2050 C C . LYS B 1 113 ? -8.609 23.516 4.012 1 72.69 113 LYS B C 1
ATOM 2052 O O . LYS B 1 113 ? -9.461 24.406 4.051 1 72.69 113 LYS B O 1
ATOM 2057 N N . LEU B 1 114 ? -7.336 23.703 3.881 1 83.75 114 LEU B N 1
ATOM 2058 C CA . LEU B 1 114 ? -6.855 25.031 3.506 1 83.75 114 LEU B CA 1
ATOM 2059 C C . LEU B 1 114 ? -6.781 25.172 1.989 1 83.75 114 LEU B C 1
ATOM 2061 O O . LEU B 1 114 ? -6.359 24.25 1.296 1 83.75 114 LEU B O 1
ATOM 2065 N N . SER B 1 115 ? -7.289 26.359 1.593 1 89.69 115 SER B N 1
ATOM 2066 C CA . SER B 1 115 ? -7 26.703 0.204 1 89.69 115 SER B CA 1
ATOM 2067 C C . SER B 1 115 ? -5.512 26.953 -0.006 1 89.69 115 SER B C 1
ATOM 2069 O O . SER B 1 115 ? -4.77 27.141 0.958 1 89.69 115 SER B O 1
ATOM 2071 N N . GLN B 1 116 ? -5.188 27 -1.314 1 91.69 116 GLN B N 1
ATOM 2072 C CA . GLN B 1 116 ? -3.793 27.266 -1.653 1 91.69 116 GLN B CA 1
ATOM 2073 C C . GLN B 1 116 ? -3.357 28.641 -1.133 1 91.69 116 GLN B C 1
ATOM 2075 O O . GLN B 1 116 ? -2.268 28.781 -0.574 1 91.69 116 GLN B O 1
ATOM 2080 N N . ASP B 1 117 ? -4.234 29.578 -1.316 1 92.19 117 ASP B N 1
ATOM 2081 C CA . ASP B 1 117 ? -3.902 30.938 -0.911 1 92.19 117 ASP B CA 1
ATOM 2082 C C . ASP B 1 117 ? -3.768 31.047 0.606 1 92.19 117 ASP B C 1
ATOM 2084 O O . ASP B 1 117 ? -2.822 31.656 1.11 1 92.19 117 ASP B O 1
ATOM 2088 N N . ARG B 1 118 ? -4.621 30.469 1.271 1 91.31 118 ARG B N 1
ATOM 2089 C CA . ARG B 1 118 ? -4.559 30.5 2.73 1 91.31 118 ARG B CA 1
ATOM 2090 C C . ARG B 1 118 ? -3.346 29.734 3.242 1 91.31 118 ARG B C 1
ATOM 2092 O O . ARG B 1 118 ? -2.707 30.156 4.211 1 91.31 118 ARG B O 1
ATOM 2099 N N . PHE B 1 119 ? -3.066 28.656 2.607 1 93.88 119 PHE B N 1
ATOM 2100 C CA . PHE B 1 119 ? -1.898 27.859 2.961 1 93.88 119 PHE B CA 1
ATOM 2101 C C . PHE B 1 119 ? -0.619 28.672 2.793 1 93.88 119 PHE B C 1
ATOM 2103 O O . PHE B 1 119 ? 0.241 28.672 3.676 1 93.88 119 PHE B O 1
ATOM 2110 N N . ARG B 1 120 ? -0.568 29.391 1.743 1 93.62 120 ARG B N 1
ATOM 2111 C CA . ARG B 1 120 ? 0.59 30.219 1.44 1 93.62 120 ARG B CA 1
ATOM 2112 C C . ARG B 1 120 ? 0.777 31.297 2.498 1 93.62 120 ARG B C 1
ATOM 2114 O O . ARG B 1 120 ? 1.888 31.516 2.99 1 93.62 120 ARG B O 1
ATOM 2121 N N . VAL B 1 121 ? -0.211 31.906 2.828 1 92.75 121 VAL B N 1
ATOM 2122 C CA . VAL B 1 121 ? -0.167 33 3.791 1 92.75 121 VAL B CA 1
ATOM 2123 C C . VAL B 1 121 ? 0.219 32.469 5.168 1 92.75 121 VAL B C 1
ATOM 2125 O O . VAL B 1 121 ? 1.042 33.062 5.867 1 92.75 121 VAL B O 1
ATOM 2128 N N . MET B 1 122 ? -0.303 31.344 5.461 1 91.94 122 MET B N 1
ATOM 2129 C CA . MET B 1 122 ? -0.109 30.75 6.781 1 91.94 122 MET B CA 1
ATOM 2130 C C . MET B 1 122 ? 1.308 30.203 6.93 1 91.94 122 MET B C 1
ATOM 2132 O O . MET B 1 122 ? 1.92 30.344 7.992 1 91.94 122 MET B O 1
ATOM 2136 N N . THR B 1 123 ? 1.88 29.625 5.977 1 93.94 123 THR B N 1
ATOM 2137 C CA . THR B 1 123 ? 3.104 28.844 6.141 1 93.94 123 THR B CA 1
ATOM 2138 C C . THR B 1 123 ? 4.285 29.547 5.48 1 93.94 123 THR B C 1
ATOM 2140 O O . THR B 1 123 ? 5.441 29.219 5.758 1 93.94 123 THR B O 1
ATOM 2143 N N . GLY B 1 124 ? 3.967 30.438 4.465 1 92.81 124 GLY B N 1
ATOM 2144 C CA . GLY B 1 124 ? 5.012 31.062 3.668 1 92.81 124 GLY B CA 1
ATOM 2145 C C . GLY B 1 124 ? 5.449 30.219 2.488 1 92.81 124 GLY B C 1
ATOM 2146 O O . GLY B 1 124 ? 6.359 30.594 1.749 1 92.81 124 GLY B O 1
ATOM 2147 N N . TRP B 1 125 ? 4.801 29.078 2.316 1 93.69 125 TRP B N 1
ATOM 2148 C CA . TRP B 1 125 ? 5.133 28.203 1.205 1 93.69 125 TRP B CA 1
ATOM 2149 C C . TRP B 1 125 ? 4.695 28.797 -0.124 1 93.69 125 TRP B C 1
ATOM 2151 O O . TRP B 1 125 ? 3.516 29.094 -0.321 1 93.69 125 TRP B O 1
ATOM 2161 N N . GLN B 1 126 ? 5.605 28.859 -1.101 1 92.5 126 GLN B N 1
ATOM 2162 C CA . GLN B 1 126 ? 5.32 29.641 -2.301 1 92.5 126 GLN B CA 1
ATOM 2163 C C . GLN B 1 126 ? 5.066 28.719 -3.5 1 92.5 126 GLN B C 1
ATOM 2165 O O . GLN B 1 126 ? 4.52 29.172 -4.516 1 92.5 126 GLN B O 1
ATOM 2170 N N . ASN B 1 127 ? 5.41 27.5 -3.363 1 92.69 127 ASN B N 1
ATOM 2171 C CA . ASN B 1 127 ? 5.258 26.609 -4.504 1 92.69 127 ASN B CA 1
ATOM 2172 C C . ASN B 1 127 ? 3.828 26.078 -4.613 1 92.69 127 ASN B C 1
ATOM 2174 O O . ASN B 1 127 ? 3.059 26.156 -3.654 1 92.69 127 ASN B O 1
ATOM 2178 N N . ARG B 1 128 ? 3.477 25.656 -5.793 1 91.38 128 ARG B N 1
ATOM 2179 C CA . ARG B 1 128 ? 2.158 25.078 -6.016 1 91.38 128 ARG B CA 1
ATOM 2180 C C . ARG B 1 128 ? 1.945 23.844 -5.137 1 91.38 128 ARG B C 1
ATOM 2182 O O . ARG B 1 128 ? 2.861 23.047 -4.953 1 91.38 128 ARG B O 1
ATOM 2189 N N . THR B 1 129 ? 0.714 23.828 -4.566 1 92.31 129 THR B N 1
ATOM 2190 C CA . THR B 1 129 ? 0.357 22.688 -3.738 1 92.31 129 THR B CA 1
ATOM 2191 C C . THR B 1 129 ? -0.969 22.078 -4.191 1 92.31 129 THR B C 1
ATOM 2193 O O . THR B 1 129 ? -1.732 22.719 -4.918 1 92.31 129 THR B O 1
ATOM 2196 N N . ASN B 1 130 ? -1.136 20.812 -3.863 1 93.12 130 ASN B N 1
ATOM 2197 C CA . ASN B 1 130 ? -2.447 20.188 -3.994 1 93.12 130 ASN B CA 1
ATOM 2198 C C . ASN B 1 130 ? -3.105 19.984 -2.633 1 93.12 130 ASN B C 1
ATOM 2200 O O . ASN B 1 130 ? -2.469 20.172 -1.595 1 93.12 130 ASN B O 1
ATOM 2204 N N . GLU B 1 131 ? -4.34 19.609 -2.654 1 93 131 GLU B N 1
ATOM 2205 C CA . GLU B 1 131 ? -5.129 19.5 -1.43 1 93 131 GLU B CA 1
ATOM 2206 C C . GLU B 1 131 ? -4.543 18.438 -0.495 1 93 131 GLU B C 1
ATOM 2208 O O . GLU B 1 131 ? -4.402 18.672 0.706 1 93 131 GLU B O 1
ATOM 2213 N N . HIS B 1 132 ? -4.105 17.328 -0.979 1 93.88 132 HIS B N 1
ATOM 2214 C CA . HIS B 1 132 ? -3.557 16.25 -0.17 1 93.88 132 HIS B CA 1
ATOM 2215 C C . HIS B 1 132 ? -2.238 16.656 0.48 1 93.88 132 HIS B C 1
ATOM 2217 O O . HIS B 1 132 ? -1.984 16.328 1.64 1 93.88 132 HIS B O 1
ATOM 2223 N N . GLY B 1 133 ? -1.471 17.359 -0.28 1 95.81 133 GLY B N 1
ATOM 2224 C CA . GLY B 1 133 ? -0.231 17.875 0.273 1 95.81 133 GLY B CA 1
ATOM 2225 C C . GLY B 1 133 ? -0.45 18.844 1.423 1 95.81 133 GLY B C 1
ATOM 2226 O O . GLY B 1 133 ? 0.235 18.766 2.445 1 95.81 133 GLY B O 1
ATOM 2227 N N . ARG B 1 134 ? -1.399 19.734 1.258 1 95.19 134 ARG B N 1
ATOM 2228 C CA . ARG B 1 134 ? -1.689 20.703 2.309 1 95.19 134 ARG B CA 1
ATOM 2229 C C . ARG B 1 134 ? -2.225 20.016 3.559 1 95.19 134 ARG B C 1
ATOM 2231 O O . 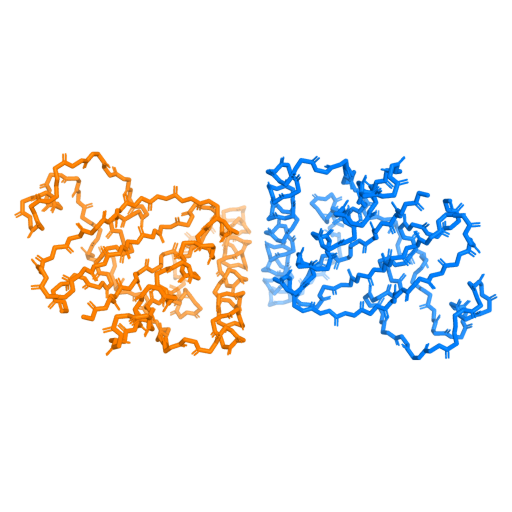ARG B 1 134 ? -1.885 20.391 4.68 1 95.19 134 ARG B O 1
ATOM 2238 N N . ASP B 1 135 ? -3.08 18.969 3.338 1 93.44 135 ASP B N 1
ATOM 2239 C CA . ASP B 1 135 ? -3.6 18.219 4.477 1 93.44 135 ASP B CA 1
ATOM 2240 C C . ASP B 1 135 ? -2.469 17.547 5.25 1 93.44 135 ASP B C 1
ATOM 2242 O O . ASP B 1 135 ? -2.449 17.578 6.484 1 93.44 135 ASP B O 1
ATOM 2246 N N . ALA B 1 136 ? -1.519 17 4.582 1 95.88 136 ALA B N 1
ATOM 2247 C CA . ALA B 1 136 ? -0.347 16.391 5.215 1 95.88 136 ALA B CA 1
ATOM 2248 C C . ALA B 1 136 ? 0.468 17.438 5.969 1 95.88 136 ALA B C 1
ATOM 2250 O O . ALA B 1 136 ? 0.917 17.203 7.09 1 95.88 136 ALA B O 1
ATOM 2251 N N . ALA B 1 137 ? 0.628 18.594 5.332 1 96.31 137 ALA B N 1
ATOM 2252 C CA . ALA B 1 137 ? 1.41 19.688 5.914 1 96.31 137 ALA B CA 1
ATOM 2253 C C . ALA B 1 137 ? 0.821 20.125 7.25 1 96.31 137 ALA B C 1
ATOM 2255 O O . ALA B 1 137 ? 1.557 20.391 8.203 1 96.31 137 ALA B O 1
ATOM 2256 N N . MET B 1 138 ? -0.461 20.156 7.316 1 94.25 138 MET B N 1
ATOM 2257 C CA . MET B 1 138 ? -1.128 20.672 8.516 1 94.25 138 MET B CA 1
ATOM 2258 C C . MET B 1 138 ? -0.934 19.719 9.688 1 94.25 138 MET B C 1
ATOM 2260 O O . MET B 1 138 ? -1.075 20.109 10.844 1 94.25 138 MET B O 1
ATOM 2264 N N . LEU B 1 139 ? -0.571 18.516 9.43 1 94.94 139 LEU B N 1
ATOM 2265 C CA . LEU B 1 139 ? -0.313 17.547 10.484 1 94.94 139 LEU B CA 1
ATOM 2266 C C . LEU B 1 139 ? 0.966 17.891 11.242 1 94.94 139 LEU B C 1
ATOM 2268 O O . LEU B 1 139 ? 1.176 17.438 12.367 1 94.94 139 LEU B O 1
ATOM 2272 N N . VAL B 1 140 ? 1.838 18.688 10.586 1 96.19 140 VAL B N 1
ATOM 2273 C CA . VAL B 1 140 ? 3.156 18.828 11.195 1 96.19 140 VAL B CA 1
ATOM 2274 C C . VAL B 1 140 ? 3.533 20.312 11.258 1 96.19 140 VAL B C 1
ATOM 2276 O O . VAL B 1 140 ? 4.57 20.672 11.82 1 96.19 140 VAL B O 1
ATOM 2279 N N . PHE B 1 141 ? 2.693 21.188 10.734 1 95.12 141 PHE B N 1
ATOM 2280 C CA . PHE B 1 141 ? 2.979 22.609 10.727 1 95.12 141 PHE B CA 1
ATOM 2281 C C . PHE B 1 141 ? 3.16 23.141 12.141 1 95.12 141 PHE B C 1
ATOM 2283 O O . PHE B 1 141 ? 2.318 22.906 13.016 1 95.12 141 PHE B O 1
ATOM 2290 N N . GLY B 1 142 ? 4.254 23.828 12.359 1 90.62 142 GLY B N 1
ATOM 2291 C CA . GLY B 1 142 ? 4.461 24.547 13.609 1 90.62 142 GLY B CA 1
ATOM 2292 C C . GLY B 1 142 ? 5.172 23.734 14.664 1 90.62 142 GLY B C 1
ATOM 2293 O O . GLY B 1 142 ? 5.359 24.188 15.797 1 90.62 142 GLY B O 1
ATOM 2294 N N . PHE B 1 143 ? 5.555 22.547 14.398 1 88.75 143 PHE B N 1
ATOM 2295 C CA . PHE B 1 143 ? 6.34 21.766 15.336 1 88.75 143 PHE B CA 1
ATOM 2296 C C . PHE B 1 143 ? 7.777 22.266 15.391 1 88.75 143 PHE B C 1
ATOM 2298 O O . PHE B 1 143 ? 8.273 22.844 14.43 1 88.75 143 PHE B O 1
#

Radius of gyration: 21.1 Å; Cα contacts (8 Å, |Δi|>4): 547; chains: 2; bounding box: 51×66×33 Å

Nearest PDB structures (foldseek):
  4wny-assembly1_A-2  TM=4.699E-01  e=2.164E-02  Burkholderia pseudomallei 1710b
  4jte-assembly1_B  TM=6.077E-01  e=4.211E-01  Neisseria meningitidis MC58
  3fg9-assembly3_E  TM=4.756E-01  e=1.236E-01  Lactiplantibacillus plantarum
  6guo-assembly2_C  TM=5.359E-01  e=3.253E-01  Aspergillus nidulans FGSC A4
  3hgm-assembly2_C  TM=4.256E-01  e=3.701E-01  Halomonas elongata

Secondary structure (DSSP, 8-state):
-EEEEEE-SSSEEEEEEETTTTEEEEEEEE-HHHHHHHHHHHHHHHHHTT--EEEEEE-GGG--------HHHHHHHHHHHHHHHHHHHHHHHHHHHHT-EEEEEPPP-GGG---HHHHHHHH---S---HHHHHHHHTTTT-/-EEEEEE-SSSEEEEEEETTTTEEEEEEEE-HHHHHHHHHHHHHHHHHTT--EEEEEE-GGG--------HHHHHHHHHHHHHHHHHHHHHHHHHHHHT-EEEEEPPP-GGG---HHHHHHHH---S---HHHHHHHHTTTT-

Organism: NCBI:txid2094150

Foldseek 3Di:
DKEWFWEFDQFIWIWIADPVVLATPDFATDGLVVNLVVLLVVQVVQVVVVHAYEYEYEAALPDDDDDDDDPVVVVVVVVRSVRRNVRVVVVVVSCVVSVHHYYHDYDDDPPPQDDPVRLCVVRVDDDDYDSNRSSRCVRPRPD/DKEWFWEFDQFIWIWIADPVVLATPDFATDGLVVNLVVLLVVQVVQVVVVHAYEYEYEAAPPDDDDDDDDPVVVVVVVVRSVRRNVRVVVVVVSCVVSVHHYYHDYDDDPPPQDDPVRLCVVRVDDDDYDRNRSSRCVRPRPD

pLDDT: mean 92.53, std 8.69, range [51.66, 98.81]

Solvent-accessible surface area (backbone atoms only — not comparable to full-atom values): 15220 Å² total; per-residue (Å²): 77,40,31,34,8,32,23,63,41,84,60,16,7,34,14,34,30,31,39,78,76,65,39,74,78,44,60,29,65,39,48,60,73,57,48,50,49,51,51,52,52,51,43,50,52,21,51,74,69,72,43,50,39,41,36,32,33,43,29,60,79,74,70,81,86,84,76,90,62,55,70,68,55,44,51,53,49,36,18,49,49,20,26,35,38,43,40,36,53,50,49,53,54,49,39,60,71,72,65,52,52,68,45,79,36,68,66,68,73,83,69,78,78,58,50,70,67,57,42,24,70,73,70,65,54,81,70,86,72,49,66,39,7,51,55,3,33,64,66,39,65,90,86,78,40,34,32,8,32,24,63,41,83,60,17,6,33,15,34,29,33,36,80,76,64,38,72,79,43,61,30,64,40,48,59,74,57,47,50,48,50,51,51,51,49,42,49,51,21,51,74,70,73,44,50,41,42,37,33,32,43,30,58,80,72,69,82,86,83,74,90,63,53,71,68,56,45,50,52,49,35,18,52,50,18,26,35,41,41,41,36,52,50,50,53,52,49,39,59,72,71,65,52,54,69,45,81,36,68,68,68,72,84,73,73,75,61,50,70,68,56,44,24,72,72,70,66,54,82,69,85,70,50,68,41,7,51,54,3,33,64,65,37,65,89,85